Protein AF-A0A0D0KLU7-F1 (afdb_monomer)

Sequence (205 aa):
MAMSLRGAEFQWLDTPFSLFDSGEYRNIDLVIGSSYNDIL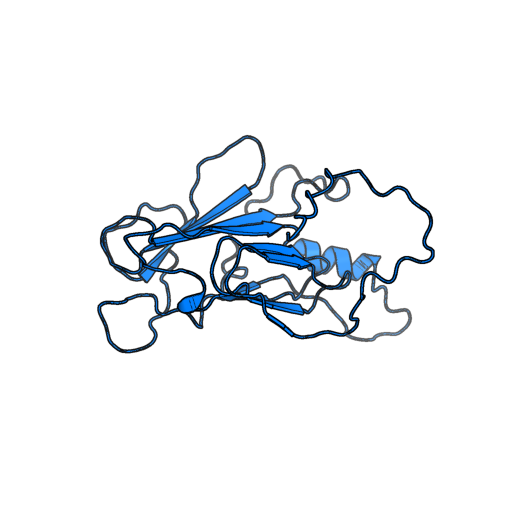VGDWLGGNTLTGGYGNDIFVVHGGSNVIKFYDTDFSSPGEDLVKKSVHGLTLQMEAVYFNSMNYAPDFGTYFRLDADKLDFSAMDANLSVEGNQAFEFIFFNEFTGKAGELRLDTDWAADPSFTLQGDRTGDGIADFEVEYEIYFTNPFVRTLWSPFITEENLIL

pLDDT: mean 77.27, std 21.16, range [28.03, 98.06]

Foldseek 3Di:
DDDDDDDDDDDDDPDDDDDDPPPDDPPAQEAEADQEAEEAEADQQANHEYEHFHAAYEYEYHHANYEDEYAQRNQPDFPPDEHEYEYEHWAAAVSQVVCCVPVVVDPDDDDDGGGTYAYEDQNYAQAPVDPDRDAADEPEDDQQPLQGRHWYWHDPDDPAPKIKIFGHHHSRRDGRYIYIYHDVPVPPVDDDPDDPVNDDPVRYD

Mean predicted aligned error: 11.05 Å

InterPro domains:
  IPR011049 Serralysin-like metalloprotease, C-terminal [G3DSA:2.150.10.10] (14-186)
  IPR011049 Serralysin-like metalloprotease, C-terminal [SSF51120] (29-131)

Secondary structure (DSSP, 8-state):
-PPPPPPPP-------S---------S-SEEE--SS--EEE--TTB--EEE--SS--EEE--SB--EEEEEGGGS-STTT--EEEEEEEE--HHHHHHHHHHH---TT---------EEEEEES-S-TTSSS-PPPEE-TTPPP-S-TTEEEEE----SS-EEEEEEESSSSSS-SEEEEEEESTT-TT---S--S-S--TTSB-

Solvent-accessible surface area (backbone atoms only — not comparable to full-atom values): 11811 Å² total; per-residue (Å²): 136,87,81,82,82,78,85,78,79,95,68,89,82,89,67,82,93,73,90,71,88,67,86,78,80,74,93,61,56,71,48,75,47,51,77,43,65,37,78,48,72,52,47,72,72,29,52,24,35,36,31,45,39,24,45,52,24,37,39,40,44,32,46,11,37,28,35,43,44,45,43,57,68,31,39,55,58,65,80,78,39,77,32,42,35,39,37,40,45,46,19,50,62,68,53,11,53,50,50,33,63,73,76,51,66,57,94,70,87,61,88,82,67,50,43,35,26,33,47,29,48,77,66,26,50,17,29,76,90,51,96,75,75,39,75,64,46,77,54,47,74,53,79,70,87,41,48,45,13,36,29,28,42,56,78,80,81,55,101,56,73,61,40,35,38,32,32,18,31,82,24,80,48,53,64,18,30,37,42,36,34,32,53,66,77,78,43,90,88,60,88,65,99,76,69,97,65,89,73,52,78,72,37,59,75

Nearest PDB structures (foldseek):
  1go7-assembly1_P-2  TM=6.411E-01  e=4.333E-05  Dickeya chrysanthemi
  1om8-assembly1_A  TM=5.913E-01  e=4.333E-05  Pseudomonas sp. 'TAC II 18'
  3vi1-assembly2_B  TM=4.115E-01  e=1.332E-05  Pseudomonas aeruginosa
  1g9k-assembly1_A  TM=4.138E-01  e=3.314E-05  Pseudomonas
  2agm-assembly1_A  TM=6.448E-01  e=1.951E-03  Azotobacter vinelandii

Organism: NCBI:txid47880

Radius of gyration: 18.74 Å; Cα contacts (8 Å, |Δi|>4): 433; chains: 1; bounding box: 50×56×52 Å

Structure (mmCIF, N/CA/C/O backbone):
data_AF-A0A0D0KLU7-F1
#
_entry.id   AF-A0A0D0KLU7-F1
#
loop_
_atom_site.group_PDB
_atom_site.id
_atom_site.type_symbol
_atom_site.label_atom_id
_atom_site.label_alt_id
_atom_site.label_comp_id
_atom_site.label_asym_id
_atom_site.label_entity_id
_atom_site.label_seq_id
_atom_site.pdbx_PDB_ins_code
_atom_site.Cartn_x
_atom_site.Cartn_y
_atom_site.Cartn_z
_atom_site.occupancy
_atom_site.B_iso_or_equiv
_atom_site.auth_seq_id
_atom_site.auth_comp_id
_atom_site.auth_asym_id
_atom_site.auth_atom_id
_atom_site.pdbx_PDB_model_num
ATOM 1 N N . MET A 1 1 ? 14.317 -36.566 12.448 1.00 33.44 1 MET A N 1
ATOM 2 C CA . MET A 1 1 ? 15.069 -35.432 13.022 1.00 33.44 1 MET A CA 1
ATOM 3 C C . MET A 1 1 ? 15.250 -34.439 11.885 1.00 33.44 1 MET A C 1
ATOM 5 O O . MET A 1 1 ? 16.039 -34.711 10.993 1.00 33.44 1 MET A O 1
ATOM 9 N N . ALA A 1 2 ? 14.396 -33.416 11.805 1.00 28.03 2 ALA A N 1
ATOM 10 C CA . ALA A 1 2 ? 14.442 -32.434 10.723 1.00 28.03 2 ALA A CA 1
ATOM 11 C C . ALA A 1 2 ? 15.556 -31.421 11.025 1.00 28.03 2 ALA A C 1
ATOM 13 O O . ALA A 1 2 ? 15.578 -30.843 12.110 1.00 28.03 2 ALA A O 1
ATOM 14 N N . MET A 1 3 ? 16.503 -31.264 10.101 1.00 29.84 3 MET A N 1
ATOM 15 C CA . MET A 1 3 ? 17.532 -30.227 10.169 1.00 29.84 3 MET A CA 1
ATOM 16 C C . MET A 1 3 ? 16.995 -28.969 9.484 1.00 29.84 3 MET A C 1
ATOM 18 O O . MET A 1 3 ? 16.681 -28.991 8.299 1.00 29.84 3 MET A O 1
ATOM 22 N N . SER A 1 4 ? 16.877 -27.891 10.257 1.00 34.53 4 SER A N 1
ATOM 23 C CA . SER A 1 4 ? 16.663 -26.529 9.765 1.00 34.53 4 SER A CA 1
ATOM 24 C C . SER A 1 4 ? 17.896 -26.077 8.974 1.00 34.53 4 SER A C 1
ATOM 26 O O . SER A 1 4 ? 19.023 -26.197 9.460 1.00 34.53 4 SER A O 1
ATOM 28 N N . LEU A 1 5 ? 17.682 -25.556 7.764 1.00 34.19 5 LEU A N 1
ATOM 29 C CA . LEU A 1 5 ? 18.684 -24.770 7.047 1.00 34.19 5 L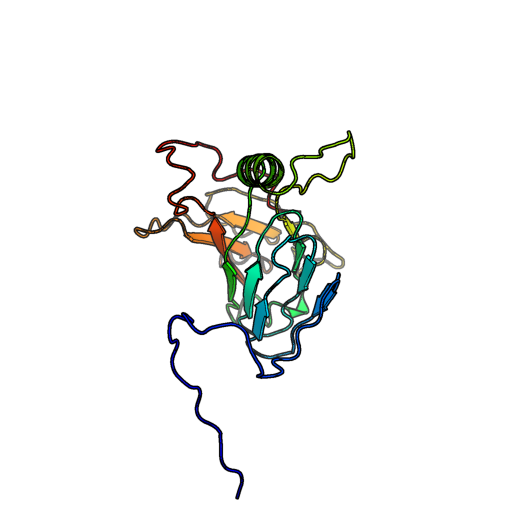EU A CA 1
ATOM 30 C C . LEU A 1 5 ? 18.631 -23.339 7.594 1.00 34.19 5 LEU A C 1
ATOM 32 O O . LEU A 1 5 ? 17.597 -22.677 7.530 1.00 34.19 5 LEU A O 1
ATOM 36 N N . ARG A 1 6 ? 19.740 -22.903 8.200 1.00 35.66 6 ARG A N 1
ATOM 37 C CA . ARG A 1 6 ? 19.954 -21.523 8.652 1.00 35.66 6 ARG A CA 1
ATOM 38 C C . ARG A 1 6 ? 20.091 -20.608 7.435 1.00 35.66 6 ARG A C 1
ATOM 40 O O . ARG A 1 6 ? 20.812 -20.960 6.504 1.00 35.66 6 ARG A O 1
ATOM 47 N N . GLY A 1 7 ? 19.438 -19.446 7.483 1.00 36.12 7 GLY A N 1
ATOM 48 C CA . GLY A 1 7 ? 19.600 -18.380 6.496 1.00 36.12 7 GLY A CA 1
ATOM 49 C C . GLY A 1 7 ? 21.058 -17.934 6.407 1.00 36.12 7 GLY A C 1
ATOM 50 O O . GLY A 1 7 ? 21.704 -17.714 7.433 1.00 36.12 7 GLY A O 1
ATOM 51 N N . ALA A 1 8 ? 21.579 -17.867 5.184 1.00 39.12 8 ALA A N 1
ATOM 52 C CA . ALA A 1 8 ? 22.886 -17.294 4.910 1.00 39.12 8 ALA A CA 1
ATOM 53 C C . ALA A 1 8 ? 22.751 -15.773 4.770 1.00 39.12 8 ALA A C 1
ATOM 55 O O . ALA A 1 8 ? 21.814 -15.276 4.148 1.00 39.12 8 ALA A O 1
ATOM 56 N N . GLU A 1 9 ? 23.684 -15.070 5.406 1.00 41.22 9 GLU A N 1
ATOM 57 C CA . GLU A 1 9 ? 23.792 -13.617 5.476 1.00 41.22 9 GLU A CA 1
ATOM 58 C C . GLU A 1 9 ? 23.948 -12.972 4.088 1.00 41.22 9 GLU A C 1
ATOM 60 O O . GLU A 1 9 ? 24.585 -13.520 3.188 1.00 41.22 9 GLU A O 1
ATOM 65 N N . PHE A 1 10 ? 23.371 -11.778 3.956 1.00 49.94 10 PHE A N 1
ATOM 66 C CA . PHE A 1 10 ? 23.406 -10.903 2.786 1.00 49.94 10 PHE A CA 1
ATOM 67 C C . PHE A 1 10 ? 24.860 -10.634 2.343 1.00 49.94 10 PHE A C 1
ATOM 69 O O . PHE A 1 10 ? 25.619 -9.959 3.041 1.00 49.94 10 PHE A O 1
ATOM 76 N N . GLN A 1 11 ? 25.261 -11.156 1.181 1.00 38.28 11 GLN A N 1
ATOM 77 C CA . GLN A 1 11 ? 26.545 -10.859 0.539 1.00 38.28 11 GLN A CA 1
ATOM 78 C C . GLN A 1 11 ? 26.296 -10.257 -0.844 1.00 38.28 11 GLN A C 1
ATOM 80 O O . GLN A 1 11 ? 25.644 -10.863 -1.690 1.00 38.28 11 GLN A O 1
ATOM 85 N N . TRP A 1 12 ? 26.833 -9.055 -1.049 1.00 34.66 12 TRP A N 1
ATOM 86 C CA . TRP A 1 12 ? 26.859 -8.327 -2.315 1.00 34.66 12 TRP A CA 1
ATOM 87 C C . TRP A 1 12 ? 27.288 -9.240 -3.477 1.00 34.66 12 TRP A C 1
ATOM 89 O O . TRP A 1 12 ? 28.390 -9.793 -3.469 1.00 34.66 12 TRP A O 1
ATOM 99 N N . LEU A 1 13 ? 26.400 -9.425 -4.456 1.00 36.34 13 LEU A N 1
ATOM 100 C CA . LEU A 1 13 ? 26.547 -10.401 -5.534 1.00 36.34 13 LEU A CA 1
ATOM 101 C C . LEU A 1 13 ? 27.345 -9.830 -6.721 1.00 36.34 13 LEU A C 1
ATOM 103 O O . LEU A 1 13 ? 26.790 -9.576 -7.784 1.00 36.34 13 LEU A O 1
ATOM 107 N N . ASP A 1 14 ? 28.663 -9.702 -6.569 1.00 46.59 14 ASP A N 1
ATOM 108 C CA . ASP A 1 14 ? 29.596 -9.631 -7.705 1.00 46.59 14 ASP A CA 1
ATOM 109 C C . ASP A 1 14 ? 30.017 -11.056 -8.104 1.00 46.59 14 ASP A C 1
ATOM 111 O O . ASP A 1 14 ? 31.164 -11.468 -7.911 1.00 46.59 14 ASP A O 1
ATOM 115 N N . THR A 1 15 ? 29.089 -11.859 -8.639 1.00 37.81 15 THR A N 1
ATOM 116 C CA . THR A 1 15 ? 29.456 -13.161 -9.220 1.00 37.81 15 THR A CA 1
ATOM 117 C C . THR A 1 15 ? 28.972 -13.300 -10.661 1.00 37.81 15 THR A C 1
ATOM 119 O O . THR A 1 15 ? 27.849 -12.915 -10.983 1.00 37.81 15 THR A O 1
ATOM 122 N N . PRO A 1 16 ? 29.832 -13.810 -11.564 1.00 37.09 16 PRO A N 1
ATOM 123 C CA . PRO A 1 16 ? 29.521 -13.925 -12.977 1.00 37.09 16 PRO A CA 1
ATOM 124 C C . PRO A 1 16 ? 28.388 -14.929 -13.192 1.00 37.09 16 PRO A C 1
ATOM 126 O O . PRO A 1 16 ? 28.432 -16.059 -12.709 1.00 37.09 16 PRO A O 1
ATOM 129 N N . PHE A 1 17 ? 27.399 -14.485 -13.962 1.00 54.25 17 PHE A N 1
ATOM 130 C CA . PHE A 1 17 ? 26.217 -15.204 -14.426 1.00 54.25 17 PHE A CA 1
ATOM 131 C C . PHE A 1 17 ? 26.544 -16.619 -14.948 1.00 54.25 17 PHE A C 1
ATOM 133 O O . PHE A 1 17 ? 26.879 -16.788 -16.119 1.00 54.25 17 PHE A O 1
ATOM 140 N N . SER A 1 18 ? 26.456 -17.649 -14.093 1.00 52.16 18 SER A N 1
ATOM 141 C CA . SER A 1 18 ? 26.214 -19.037 -14.519 1.00 52.16 18 SER A CA 1
ATOM 142 C C . SER A 1 18 ? 25.828 -19.976 -13.361 1.00 52.16 18 SER A C 1
ATOM 144 O O . SER A 1 18 ? 26.583 -20.148 -12.409 1.00 52.16 18 SER A O 1
ATOM 146 N N . LEU A 1 19 ? 24.693 -20.663 -13.551 1.00 44.69 19 LEU A N 1
ATOM 147 C CA . LEU A 1 19 ? 24.367 -22.015 -13.060 1.00 44.69 19 LEU A CA 1
ATOM 148 C C . LEU A 1 19 ? 24.131 -22.235 -11.552 1.00 44.69 19 LEU A C 1
ATOM 150 O O . LEU A 1 19 ? 24.581 -23.232 -10.992 1.00 44.69 19 LEU A O 1
ATOM 154 N N . PHE A 1 20 ? 23.271 -21.419 -10.946 1.00 42.78 20 PHE A N 1
ATOM 155 C CA . PHE A 1 20 ? 22.285 -21.954 -10.004 1.00 42.78 20 PHE A CA 1
ATOM 156 C C . PHE A 1 20 ? 20.900 -21.586 -10.522 1.00 42.78 20 PHE A C 1
ATOM 158 O O . PHE A 1 20 ? 20.632 -20.422 -10.796 1.00 42.78 20 PHE A O 1
ATOM 165 N N . ASP A 1 21 ? 20.057 -22.597 -10.712 1.00 45.91 21 ASP A N 1
ATOM 166 C CA . ASP A 1 21 ? 18.652 -22.456 -11.088 1.00 45.91 21 ASP A CA 1
ATOM 167 C C . ASP A 1 21 ? 17.879 -21.918 -9.871 1.00 45.91 21 ASP A C 1
ATOM 169 O O . ASP A 1 21 ? 17.131 -22.631 -9.204 1.00 45.91 21 ASP A O 1
ATOM 173 N N . SER A 1 22 ? 18.138 -20.662 -9.496 1.00 48.34 22 SER A N 1
ATOM 174 C CA . SER A 1 22 ? 17.115 -19.871 -8.828 1.00 48.34 22 SER A CA 1
ATOM 175 C C . SER A 1 22 ? 16.013 -19.736 -9.865 1.00 48.34 22 SER A C 1
ATOM 177 O O . SER A 1 22 ? 16.238 -19.074 -10.876 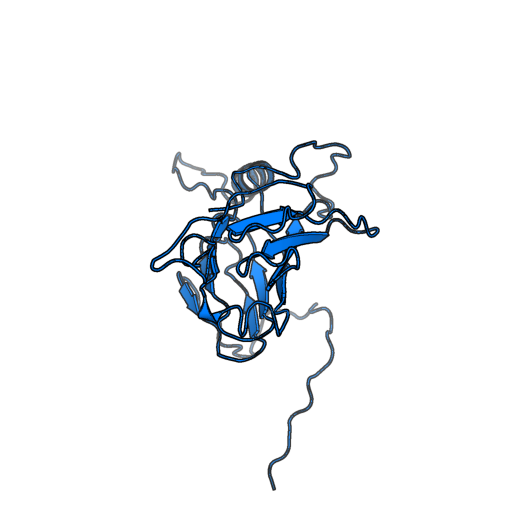1.00 48.34 22 SER A O 1
ATOM 179 N N . GLY A 1 23 ? 14.898 -20.444 -9.674 1.00 53.53 23 GLY A N 1
ATOM 180 C CA . GLY A 1 23 ? 13.797 -20.467 -10.631 1.00 53.53 23 GLY A CA 1
ATOM 181 C C . GLY A 1 23 ? 13.361 -19.046 -10.972 1.00 53.53 23 GLY A C 1
ATOM 182 O O . GLY A 1 23 ? 12.645 -18.412 -10.204 1.00 53.53 23 GLY A O 1
ATOM 183 N N . GLU A 1 24 ? 13.845 -18.540 -12.101 1.00 61.12 24 GLU A N 1
ATOM 184 C CA . GLU A 1 24 ? 13.551 -17.205 -12.589 1.00 61.12 24 GLU A CA 1
ATOM 185 C C . GLU A 1 24 ? 12.325 -17.329 -13.488 1.00 61.12 24 GLU A C 1
ATOM 187 O O . GLU A 1 24 ? 12.386 -17.873 -14.595 1.00 61.12 24 GLU A O 1
ATOM 192 N N . TYR A 1 25 ? 11.185 -16.862 -12.993 1.00 64.31 25 TYR A N 1
ATOM 193 C CA . TYR A 1 25 ? 9.972 -16.780 -13.788 1.00 64.31 25 TYR A CA 1
ATOM 194 C C . TYR A 1 25 ? 9.934 -15.411 -14.465 1.00 64.31 25 TYR A C 1
ATOM 196 O O . TYR A 1 25 ? 9.905 -14.385 -13.797 1.00 64.31 25 TYR A O 1
ATOM 204 N N . ARG A 1 26 ? 9.953 -15.399 -15.801 1.00 67.94 26 ARG A N 1
ATOM 205 C CA . ARG A 1 26 ? 9.935 -14.177 -16.621 1.00 67.94 26 ARG A CA 1
ATOM 206 C C . ARG A 1 26 ? 8.553 -13.941 -17.216 1.00 67.94 26 ARG A C 1
ATOM 208 O O . ARG A 1 26 ? 7.848 -14.908 -17.504 1.00 67.94 26 ARG A O 1
ATOM 215 N N . ASN A 1 27 ? 8.219 -12.679 -17.490 1.00 71.12 27 ASN A N 1
ATOM 216 C CA . ASN A 1 27 ? 6.909 -12.261 -18.016 1.00 71.12 27 ASN A CA 1
ATOM 217 C C . ASN A 1 27 ? 5.748 -12.696 -17.102 1.00 71.12 27 ASN A C 1
ATOM 219 O O . ASN A 1 27 ? 4.737 -13.224 -17.567 1.00 71.12 27 ASN A O 1
ATOM 223 N N . ILE A 1 28 ? 5.943 -12.555 -15.790 1.00 77.69 28 ILE A N 1
ATOM 224 C CA . ILE A 1 28 ? 4.903 -12.799 -14.795 1.00 77.69 28 ILE A CA 1
ATOM 225 C C . ILE A 1 28 ? 4.199 -11.483 -14.502 1.00 77.69 28 ILE A C 1
ATOM 227 O O . ILE A 1 28 ? 4.798 -10.565 -13.950 1.00 77.69 28 ILE A O 1
ATOM 231 N N . ASP A 1 29 ? 2.916 -11.415 -14.832 1.00 82.44 29 ASP A N 1
ATOM 232 C CA . ASP A 1 29 ? 2.123 -10.206 -14.602 1.00 82.44 29 ASP A CA 1
ATOM 233 C C . ASP A 1 29 ? 1.634 -10.101 -13.150 1.00 82.44 29 ASP A C 1
ATOM 235 O O . ASP A 1 29 ? 1.398 -9.001 -12.661 1.00 82.44 29 ASP A O 1
ATOM 239 N N . LEU A 1 30 ? 1.477 -11.235 -12.452 1.00 88.62 30 LEU A N 1
ATOM 240 C CA . LEU A 1 30 ? 0.930 -11.299 -11.097 1.00 88.62 30 LEU A CA 1
ATOM 241 C C . LEU A 1 30 ? 1.779 -12.183 -10.183 1.00 88.62 30 LEU A C 1
ATOM 243 O O . LEU A 1 30 ? 1.932 -13.381 -10.429 1.00 88.62 30 LEU A O 1
ATOM 247 N N . VAL A 1 31 ? 2.255 -11.593 -9.090 1.00 91.19 31 VAL A N 1
ATOM 248 C CA . VAL A 1 31 ? 2.937 -12.282 -7.993 1.00 91.19 31 VAL A CA 1
ATOM 249 C C . VAL A 1 31 ? 2.053 -12.211 -6.751 1.00 91.19 31 VAL A C 1
ATOM 251 O O . VAL A 1 31 ? 1.615 -11.134 -6.353 1.00 91.19 31 VAL A O 1
ATOM 254 N N . ILE A 1 32 ? 1.782 -13.367 -6.150 1.00 92.88 32 ILE A N 1
ATOM 255 C CA . ILE A 1 32 ? 0.999 -13.492 -4.917 1.00 92.88 32 ILE A CA 1
ATOM 256 C C . ILE A 1 32 ? 1.899 -14.159 -3.883 1.00 92.88 32 ILE A C 1
ATOM 258 O O . ILE A 1 32 ? 2.384 -15.269 -4.121 1.00 92.88 32 ILE A O 1
ATOM 262 N N . GLY A 1 33 ? 2.132 -13.469 -2.772 1.00 94.00 33 GLY A N 1
ATOM 263 C CA . GLY A 1 33 ? 2.820 -14.010 -1.613 1.00 94.00 33 GLY A CA 1
ATOM 264 C C . GLY A 1 33 ? 1.982 -15.047 -0.866 1.00 94.00 33 GLY A C 1
ATOM 265 O O . GLY A 1 33 ? 0.890 -15.459 -1.265 1.00 94.00 33 GLY A O 1
ATOM 266 N N . SER A 1 34 ? 2.563 -15.555 0.201 1.00 94.44 34 SER A N 1
ATOM 267 C CA . SER A 1 34 ? 2.022 -16.593 1.054 1.00 94.44 34 SER A CA 1
ATOM 268 C C . SER A 1 34 ? 1.270 -15.982 2.244 1.00 94.44 34 SER A C 1
ATOM 270 O O . SER A 1 34 ? 0.772 -14.865 2.203 1.00 94.44 34 SER A O 1
ATOM 272 N N . SER A 1 35 ? 1.091 -16.758 3.312 1.00 94.12 35 SER A N 1
ATOM 273 C CA . SER A 1 35 ? 0.547 -16.255 4.576 1.00 94.12 35 SER A CA 1
ATOM 274 C C . SER A 1 35 ? 1.643 -15.887 5.587 1.00 94.12 35 SER A C 1
ATOM 27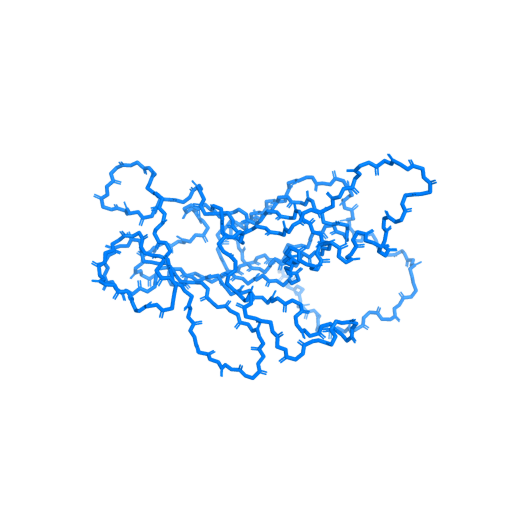6 O O . SER A 1 35 ? 1.379 -15.858 6.789 1.00 94.12 35 SER A O 1
ATOM 278 N N . TYR A 1 36 ? 2.886 -15.767 5.132 1.00 94.50 36 TYR A N 1
ATOM 279 C CA . TYR A 1 36 ? 4.073 -15.538 5.946 1.00 94.50 36 TYR A CA 1
ATOM 280 C C . TYR A 1 36 ? 4.812 -14.318 5.416 1.00 94.50 36 TYR A C 1
ATOM 282 O O . TYR A 1 36 ? 4.557 -13.883 4.311 1.00 94.50 36 TYR A O 1
ATOM 290 N N . ASN A 1 37 ? 5.785 -13.829 6.182 1.00 96.50 37 ASN A N 1
ATOM 291 C CA . ASN A 1 37 ? 6.644 -12.733 5.748 1.00 96.50 37 ASN A CA 1
ATOM 292 C C . ASN A 1 37 ? 7.427 -13.129 4.488 1.00 96.50 37 ASN A C 1
ATOM 294 O O . ASN A 1 37 ? 8.373 -13.924 4.567 1.00 96.50 37 ASN A O 1
ATOM 298 N N . ASP A 1 38 ? 7.048 -12.553 3.358 1.00 95.69 38 ASP A N 1
ATOM 299 C CA . ASP A 1 38 ? 7.635 -12.826 2.059 1.00 95.69 38 ASP A CA 1
ATOM 300 C C . ASP A 1 38 ? 8.566 -11.705 1.592 1.00 95.69 38 ASP A C 1
ATOM 302 O O . ASP A 1 38 ? 8.485 -10.549 2.008 1.00 95.69 38 ASP A O 1
ATOM 306 N N . ILE A 1 39 ? 9.473 -12.068 0.684 1.00 95.38 39 ILE A N 1
ATOM 307 C CA . ILE A 1 39 ? 10.229 -11.111 -0.122 1.00 95.38 39 ILE A CA 1
ATOM 308 C C . ILE A 1 39 ? 9.823 -11.340 -1.571 1.00 95.38 39 ILE A C 1
ATOM 310 O O . ILE A 1 39 ? 10.139 -12.381 -2.153 1.00 95.38 39 ILE A O 1
ATOM 314 N N . LEU A 1 40 ? 9.115 -10.374 -2.145 1.00 93.44 40 LEU A N 1
ATOM 315 C CA . LEU A 1 40 ? 8.588 -10.433 -3.500 1.00 93.44 40 LEU A CA 1
ATOM 316 C C . LEU A 1 40 ? 9.380 -9.479 -4.390 1.00 93.44 40 LEU A C 1
ATOM 318 O O . LEU A 1 40 ? 9.343 -8.266 -4.198 1.00 93.44 40 LEU A O 1
ATOM 322 N N . VAL A 1 41 ? 10.105 -10.035 -5.360 1.00 90.06 41 VAL A N 1
ATOM 323 C CA . VAL A 1 41 ? 10.950 -9.269 -6.285 1.00 90.06 41 VAL A CA 1
ATOM 324 C C . VAL A 1 41 ? 10.283 -9.224 -7.657 1.00 90.06 41 VAL A C 1
ATOM 326 O O . VAL A 1 41 ? 9.998 -10.272 -8.238 1.00 90.06 41 VAL A O 1
ATOM 329 N N . GLY A 1 42 ? 10.011 -8.015 -8.144 1.00 85.56 42 GLY A N 1
ATOM 330 C CA . GLY A 1 42 ? 9.446 -7.764 -9.468 1.00 85.56 42 GLY A CA 1
ATOM 331 C C . GLY A 1 42 ? 10.460 -7.933 -10.602 1.00 85.56 42 GLY A C 1
ATOM 332 O O . GLY A 1 42 ? 11.661 -8.107 -10.391 1.00 85.56 42 GLY A O 1
ATOM 333 N N . ASP A 1 43 ? 9.963 -7.866 -11.833 1.00 82.31 43 ASP A N 1
ATOM 334 C CA . ASP A 1 43 ? 10.773 -7.823 -13.043 1.00 82.31 43 ASP A CA 1
ATOM 335 C C . ASP A 1 43 ? 11.601 -6.535 -13.091 1.00 82.31 43 ASP A C 1
ATOM 337 O O . ASP A 1 43 ? 11.188 -5.468 -12.634 1.00 82.31 43 ASP A O 1
ATOM 341 N N . TRP A 1 44 ? 12.781 -6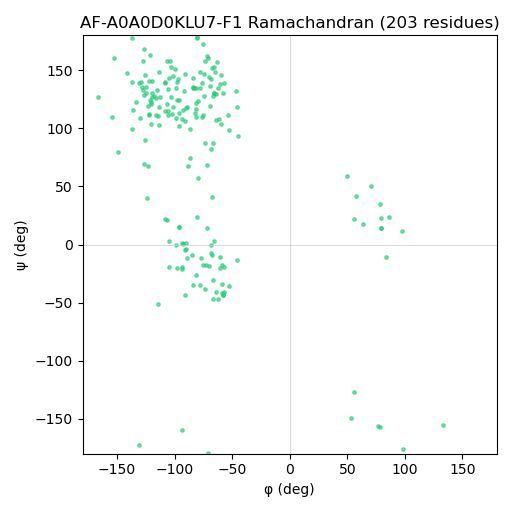.626 -13.698 1.00 78.62 44 TRP A N 1
ATOM 342 C CA . TRP A 1 44 ? 13.688 -5.494 -13.860 1.00 78.62 44 TRP A CA 1
ATOM 343 C C . TRP A 1 44 ? 13.068 -4.319 -14.633 1.00 78.62 44 TRP A C 1
ATOM 345 O O . TRP A 1 44 ? 13.390 -3.157 -14.375 1.00 78.62 44 TRP A O 1
ATOM 355 N N . LEU A 1 45 ? 12.208 -4.611 -15.609 1.00 77.31 45 LEU A N 1
ATOM 356 C CA . LEU A 1 45 ? 11.545 -3.610 -16.438 1.00 77.31 45 LEU A CA 1
ATOM 357 C C . LEU A 1 45 ? 10.272 -3.052 -15.786 1.00 77.31 45 LEU A C 1
ATOM 359 O O . LEU A 1 45 ? 9.747 -2.058 -16.286 1.00 77.31 45 LEU A O 1
ATOM 363 N N . GLY A 1 46 ? 9.820 -3.635 -14.675 1.00 83.25 46 GLY A N 1
ATOM 364 C CA . GLY A 1 46 ? 8.574 -3.295 -13.995 1.00 83.25 46 GLY A CA 1
ATOM 365 C C . GLY A 1 46 ? 7.336 -3.892 -14.670 1.00 83.25 46 GLY A C 1
ATOM 366 O O . GLY A 1 46 ? 7.415 -4.876 -15.407 1.00 83.25 46 GLY A O 1
ATOM 367 N N . GLY A 1 47 ? 6.174 -3.284 -14.426 1.00 85.69 47 GLY A N 1
ATOM 368 C CA . GLY A 1 47 ? 4.894 -3.734 -14.981 1.00 85.69 47 GLY A CA 1
ATOM 369 C C . GLY A 1 47 ? 4.259 -4.923 -14.255 1.00 85.69 47 GLY A C 1
ATOM 370 O O . GLY A 1 47 ? 3.343 -5.540 -14.796 1.00 85.69 47 GLY A O 1
ATOM 371 N N . ASN A 1 48 ? 4.722 -5.268 -13.051 1.00 90.44 48 ASN A N 1
ATOM 372 C CA . ASN A 1 48 ? 4.148 -6.372 -12.284 1.00 90.44 48 ASN A CA 1
ATOM 373 C C . ASN A 1 48 ? 3.022 -5.891 -11.367 1.00 90.44 48 ASN A C 1
ATOM 375 O O . ASN A 1 48 ? 3.084 -4.808 -10.791 1.00 90.44 48 ASN A O 1
ATOM 379 N N . THR A 1 49 ? 2.024 -6.743 -11.155 1.00 93.88 49 THR A N 1
ATOM 380 C CA . THR A 1 49 ? 1.111 -6.638 -10.016 1.00 93.88 49 THR A CA 1
ATOM 381 C C . THR A 1 49 ? 1.601 -7.562 -8.907 1.00 93.88 49 THR A C 1
ATOM 383 O O . THR A 1 49 ? 1.774 -8.759 -9.137 1.00 93.88 49 THR A O 1
ATOM 386 N N . LEU A 1 50 ? 1.824 -7.035 -7.706 1.00 96.31 50 LEU A N 1
ATOM 387 C CA . LEU A 1 50 ? 2.270 -7.811 -6.550 1.00 96.31 50 LEU A CA 1
ATOM 388 C C . LEU A 1 50 ? 1.278 -7.666 -5.397 1.00 96.31 50 LEU A C 1
ATOM 390 O O . LEU A 1 50 ? 0.776 -6.577 -5.141 1.00 96.31 50 LEU A O 1
ATOM 394 N N . THR A 1 51 ? 1.027 -8.755 -4.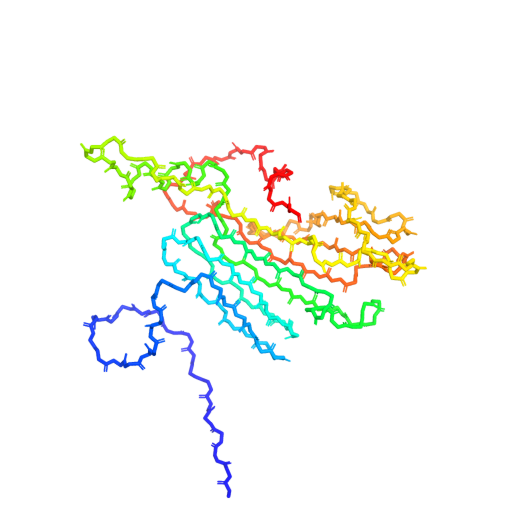679 1.00 96.94 51 THR A N 1
ATOM 395 C CA . THR A 1 51 ? 0.315 -8.754 -3.394 1.00 96.94 51 THR A CA 1
ATOM 396 C C . THR A 1 51 ? 1.031 -9.683 -2.425 1.00 96.94 51 THR A C 1
ATOM 398 O O . THR A 1 51 ? 1.534 -10.732 -2.830 1.00 96.94 51 THR A O 1
ATOM 401 N N . GLY A 1 52 ? 1.131 -9.264 -1.168 1.00 96.19 52 GLY A N 1
ATOM 402 C CA . GLY A 1 52 ? 1.944 -9.933 -0.154 1.00 96.19 52 GLY A CA 1
ATOM 403 C C . GLY A 1 52 ? 1.232 -11.097 0.525 1.00 96.19 52 GLY A C 1
ATOM 404 O O . GLY A 1 52 ? 1.852 -12.116 0.798 1.00 96.19 52 GLY A O 1
ATOM 405 N N . GLY A 1 53 ? -0.085 -10.989 0.717 1.00 95.31 53 GLY A N 1
ATOM 406 C CA . GLY A 1 53 ? -0.799 -11.865 1.636 1.00 95.31 53 GLY A CA 1
ATOM 407 C C . GLY A 1 53 ? -0.558 -11.461 3.094 1.00 95.31 53 GLY A C 1
ATOM 408 O O . GLY A 1 53 ? -0.282 -10.300 3.398 1.00 95.31 53 GLY A O 1
ATOM 409 N N . TYR A 1 54 ? -0.713 -12.405 4.024 1.00 95.06 54 TYR A N 1
ATOM 410 C CA . TYR A 1 54 ? -0.522 -12.134 5.457 1.00 95.06 54 TYR A CA 1
ATOM 411 C C . TYR A 1 54 ? 0.956 -11.970 5.814 1.00 95.06 54 TYR A C 1
ATOM 413 O O . TYR A 1 54 ? 1.816 -12.577 5.195 1.00 95.06 54 TYR A O 1
ATOM 421 N N . GLY A 1 55 ? 1.229 -11.293 6.930 1.00 95.31 55 GLY A N 1
ATOM 422 C CA . GLY A 1 55 ? 2.582 -11.142 7.467 1.00 95.31 55 GLY A CA 1
ATOM 423 C C . GLY A 1 55 ? 3.212 -9.810 7.082 1.00 95.31 55 GLY A C 1
ATOM 424 O O . GLY A 1 55 ? 2.560 -8.944 6.509 1.00 95.31 55 GLY A O 1
ATOM 425 N N . ASN A 1 56 ? 4.473 -9.617 7.450 1.00 96.69 56 ASN A N 1
ATOM 426 C CA . ASN A 1 56 ? 5.219 -8.412 7.109 1.00 96.69 56 ASN A CA 1
ATOM 427 C C . ASN A 1 56 ? 6.051 -8.677 5.855 1.00 96.69 56 ASN A C 1
ATOM 429 O O . ASN A 1 56 ? 7.097 -9.325 5.947 1.00 96.69 56 ASN A O 1
ATOM 433 N N . ASP A 1 57 ? 5.578 -8.192 4.711 1.00 97.88 57 ASP A N 1
ATOM 434 C CA . ASP A 1 57 ? 6.190 -8.477 3.413 1.00 97.88 57 ASP A CA 1
ATOM 435 C C . ASP A 1 57 ? 7.072 -7.340 2.928 1.00 97.88 57 ASP A C 1
ATOM 437 O O . ASP A 1 57 ? 6.825 -6.164 3.205 1.00 97.88 57 ASP A O 1
ATOM 441 N N . ILE A 1 58 ? 8.078 -7.717 2.145 1.00 95.81 58 ILE A N 1
ATOM 442 C CA . ILE A 1 58 ? 8.987 -6.805 1.467 1.00 95.81 58 ILE A CA 1
ATOM 443 C C . ILE A 1 58 ? 8.765 -6.939 -0.036 1.00 95.81 58 ILE A C 1
ATOM 445 O O . ILE A 1 58 ? 9.004 -7.994 -0.622 1.00 95.81 58 ILE A O 1
ATOM 449 N N . PHE A 1 59 ? 8.360 -5.850 -0.674 1.00 95.31 59 PHE A N 1
ATOM 450 C CA . PHE A 1 59 ? 8.264 -5.732 -2.122 1.00 95.31 59 PHE A CA 1
ATOM 451 C C . PHE A 1 59 ? 9.515 -5.031 -2.634 1.00 95.31 59 PHE A C 1
ATOM 453 O O . PHE A 1 59 ? 9.834 -3.925 -2.206 1.00 95.31 59 PHE A O 1
ATOM 460 N N . VAL A 1 60 ? 10.225 -5.663 -3.559 1.00 91.31 60 VAL A N 1
ATOM 461 C CA . VAL A 1 60 ? 11.352 -5.057 -4.266 1.00 91.31 60 VAL A CA 1
ATOM 462 C C . VAL A 1 60 ? 10.938 -4.917 -5.717 1.00 91.31 60 VAL A C 1
ATOM 464 O O . VAL A 1 60 ? 10.897 -5.901 -6.454 1.00 91.31 60 VAL A O 1
ATOM 467 N N . VAL A 1 61 ? 10.593 -3.699 -6.115 1.00 88.19 61 VAL A N 1
ATOM 468 C CA . VAL A 1 61 ? 10.215 -3.387 -7.491 1.00 88.19 61 VAL A CA 1
ATOM 469 C C . VAL A 1 61 ? 11.325 -2.611 -8.192 1.00 88.19 61 VAL A C 1
ATOM 471 O O . VAL A 1 61 ? 12.221 -2.026 -7.579 1.00 88.19 61 VAL A O 1
ATOM 474 N N . HIS A 1 62 ? 11.291 -2.677 -9.513 1.00 80.25 62 HIS A N 1
ATOM 475 C CA . HIS A 1 62 ? 12.213 -2.004 -10.415 1.00 80.25 62 HIS A CA 1
ATOM 476 C C . HIS A 1 62 ? 11.409 -1.413 -11.571 1.00 80.25 62 HIS A C 1
ATOM 478 O O . HIS A 1 62 ? 10.203 -1.633 -11.662 1.00 80.25 62 HIS A O 1
ATOM 484 N N . GLY A 1 63 ? 12.064 -0.703 -12.492 1.00 75.25 63 GLY A N 1
ATOM 485 C CA . GLY A 1 63 ? 11.361 -0.088 -13.619 1.00 75.25 63 GLY A CA 1
ATOM 486 C C . GLY A 1 63 ? 10.189 0.777 -13.143 1.00 75.25 63 GLY A C 1
ATOM 487 O O . GLY A 1 63 ? 10.255 1.349 -12.064 1.00 75.25 63 GLY A O 1
ATOM 488 N N . GLY A 1 64 ? 9.131 0.891 -13.940 1.00 78.56 64 GLY A N 1
ATOM 489 C CA . GLY A 1 64 ? 7.895 1.578 -13.547 1.00 78.56 64 GLY A CA 1
ATOM 490 C C . GLY A 1 64 ? 6.667 0.718 -13.844 1.00 78.56 64 GLY A C 1
ATOM 491 O O . GLY A 1 64 ? 6.793 -0.414 -14.303 1.00 78.56 64 GLY A O 1
ATOM 492 N N . SER A 1 65 ? 5.468 1.275 -13.680 1.00 86.81 65 SER A N 1
ATOM 493 C CA . SER A 1 65 ? 4.171 0.616 -13.934 1.00 86.81 65 SER A CA 1
ATOM 494 C C . SER A 1 65 ? 3.865 -0.588 -13.051 1.00 86.81 65 SER A C 1
ATOM 496 O O . SER A 1 65 ? 2.990 -1.385 -13.393 1.00 86.81 65 SER A O 1
ATOM 498 N N . ASN A 1 66 ? 4.564 -0.749 -11.933 1.00 91.12 66 ASN A N 1
ATOM 499 C CA . ASN A 1 66 ? 4.215 -1.767 -10.958 1.00 91.12 66 ASN A CA 1
ATOM 500 C C . ASN A 1 66 ? 2.976 -1.340 -10.174 1.00 91.12 66 ASN A C 1
ATOM 502 O O . ASN A 1 66 ? 2.771 -0.160 -9.887 1.00 91.12 66 ASN A O 1
ATOM 506 N N . VAL A 1 67 ? 2.168 -2.318 -9.789 1.00 94.56 67 VAL A N 1
ATOM 507 C CA . VAL A 1 67 ? 1.033 -2.130 -8.890 1.00 94.56 67 VAL A CA 1
ATOM 508 C C . VAL A 1 67 ? 1.231 -3.042 -7.696 1.00 94.56 67 VAL A C 1
ATOM 510 O O . VAL A 1 67 ? 1.160 -4.264 -7.817 1.00 94.56 67 VAL A O 1
ATOM 513 N N . ILE A 1 68 ? 1.464 -2.459 -6.530 1.00 96.88 68 ILE A N 1
ATOM 514 C CA . ILE A 1 68 ? 1.450 -3.207 -5.277 1.00 96.88 68 ILE A CA 1
ATOM 515 C C . ILE A 1 68 ? 0.046 -3.076 -4.727 1.00 96.88 68 ILE A C 1
ATOM 517 O O . ILE A 1 68 ? -0.377 -1.993 -4.329 1.00 96.88 68 ILE A O 1
ATOM 521 N N . LYS A 1 69 ? -0.693 -4.178 -4.795 1.00 97.50 69 LYS A N 1
ATOM 522 C CA . LYS A 1 69 ? -2.102 -4.228 -4.450 1.00 97.50 69 LYS A CA 1
ATOM 523 C C . LYS A 1 69 ? -2.281 -4.858 -3.086 1.00 97.50 69 LYS A C 1
ATOM 525 O O . LYS A 1 69 ? -1.832 -5.983 -2.853 1.00 97.50 69 LYS A O 1
ATOM 530 N N . PHE A 1 70 ? -2.990 -4.138 -2.233 1.00 97.69 70 PHE A N 1
ATOM 531 C CA . PHE A 1 70 ? -3.294 -4.564 -0.885 1.00 97.69 70 PHE A CA 1
ATOM 532 C C . PHE A 1 70 ? -4.746 -5.016 -0.755 1.00 97.69 70 PHE A C 1
ATOM 534 O O . PHE A 1 70 ? -5.656 -4.439 -1.356 1.00 97.69 70 PHE A O 1
ATOM 541 N N . TYR A 1 71 ? -4.958 -6.051 0.052 1.00 96.31 71 TYR A N 1
ATOM 542 C CA . TYR A 1 71 ? -6.273 -6.586 0.397 1.00 96.31 71 TYR A CA 1
ATOM 543 C C . TYR A 1 71 ? -6.503 -6.545 1.905 1.00 96.31 71 TYR A C 1
ATOM 545 O O . TYR A 1 71 ? -5.560 -6.486 2.691 1.00 96.31 71 TYR A O 1
ATOM 553 N N . ASP A 1 72 ? -7.762 -6.669 2.328 1.00 94.62 72 ASP A N 1
ATOM 554 C CA . ASP A 1 72 ? -8.111 -6.763 3.753 1.00 94.62 72 ASP A CA 1
ATOM 555 C C . ASP A 1 72 ? -7.343 -7.866 4.486 1.00 94.62 72 ASP A C 1
ATOM 557 O O . ASP A 1 72 ? -6.982 -7.707 5.649 1.00 94.62 72 ASP A O 1
ATOM 561 N N . THR A 1 73 ? -7.081 -8.981 3.801 1.00 92.81 73 THR A N 1
ATOM 562 C CA . THR A 1 73 ? -6.332 -10.116 4.348 1.00 92.81 73 THR A CA 1
ATOM 563 C C . THR A 1 73 ? -4.853 -9.825 4.542 1.00 92.81 73 THR A C 1
ATOM 565 O O . THR A 1 73 ? -4.206 -10.543 5.296 1.00 92.81 73 THR A O 1
ATOM 568 N N . ASP A 1 74 ? -4.312 -8.794 3.894 1.00 95.12 74 ASP A N 1
ATOM 569 C CA . ASP A 1 74 ? -2.886 -8.490 3.976 1.00 95.12 74 ASP A CA 1
ATOM 570 C C . ASP A 1 74 ? -2.516 -7.841 5.315 1.00 95.12 74 ASP A C 1
ATOM 572 O O . ASP A 1 74 ? -1.352 -7.872 5.712 1.00 95.12 74 ASP A O 1
ATOM 576 N N . PHE A 1 75 ? -3.514 -7.312 6.030 1.00 94.62 75 PHE A N 1
ATOM 577 C CA . PHE A 1 75 ? -3.379 -6.638 7.317 1.00 94.62 75 PHE A CA 1
ATOM 578 C C . PHE A 1 75 ? -4.304 -7.297 8.347 1.00 94.62 75 PHE A C 1
ATOM 580 O O . PHE A 1 75 ? -5.482 -6.958 8.476 1.00 94.62 75 PHE A O 1
ATOM 587 N N . SER A 1 76 ? -3.779 -8.302 9.052 1.00 87.31 76 SER A N 1
ATOM 588 C CA . SER A 1 76 ? -4.531 -9.054 10.058 1.00 87.31 76 SER A CA 1
ATOM 589 C C . SER A 1 76 ? -4.865 -8.212 11.282 1.00 87.31 76 SER A C 1
ATOM 591 O O . SER A 1 76 ? -4.015 -7.473 11.761 1.00 87.31 76 SER A O 1
ATOM 593 N N . SER A 1 77 ? -6.061 -8.427 11.832 1.00 90.19 77 SER A N 1
ATOM 594 C CA . SER A 1 77 ? -6.513 -7.857 13.109 1.00 90.19 77 SER A CA 1
ATOM 595 C C . SER A 1 77 ? -6.305 -6.331 13.252 1.00 90.19 77 SER A C 1
ATOM 597 O O . SER A 1 77 ? -5.640 -5.910 14.201 1.00 90.19 77 SER A O 1
ATOM 599 N N . PRO A 1 78 ? -6.884 -5.499 12.354 1.00 90.06 78 PRO A N 1
ATOM 600 C CA . PRO A 1 78 ? -6.881 -4.036 12.495 1.00 90.06 78 PRO A CA 1
ATOM 601 C C . PRO A 1 78 ? -7.278 -3.593 13.913 1.00 90.06 78 PRO A C 1
ATOM 603 O O . PRO A 1 78 ? -8.252 -4.111 14.463 1.00 90.06 78 PRO A O 1
ATOM 606 N N . GLY A 1 79 ? -6.513 -2.676 14.506 1.00 89.25 79 GLY A N 1
ATOM 607 C CA . GLY A 1 79 ? -6.688 -2.171 15.874 1.00 89.25 79 GLY A CA 1
ATOM 608 C C . GLY A 1 79 ? -6.057 -3.031 16.977 1.00 89.25 79 GLY A C 1
ATOM 609 O O . GLY A 1 79 ? -5.963 -2.591 18.123 1.00 89.25 79 GLY A O 1
ATOM 610 N N . GLU A 1 80 ? -5.602 -4.248 16.664 1.00 93.56 80 GLU A N 1
ATOM 611 C CA . GLU A 1 80 ? -4.934 -5.139 17.625 1.00 93.56 80 GLU A CA 1
ATOM 612 C C . GLU A 1 80 ? -3.469 -5.391 17.253 1.00 93.56 80 GLU A C 1
ATOM 614 O O . GLU A 1 80 ? -2.582 -5.197 18.088 1.00 93.56 80 GLU A O 1
ATOM 619 N N . ASP A 1 81 ? -3.217 -5.785 16.001 1.00 92.38 81 ASP A N 1
ATOM 620 C CA . ASP A 1 81 ? -1.884 -6.081 15.482 1.00 92.38 81 ASP A CA 1
ATOM 621 C C . ASP A 1 81 ? -1.514 -5.105 14.360 1.00 92.38 81 ASP A C 1
ATOM 623 O O . ASP A 1 81 ? -2.213 -4.981 13.357 1.00 92.38 81 ASP A O 1
ATOM 627 N N . LEU A 1 82 ? -0.358 -4.452 14.496 1.00 94.44 82 LEU A N 1
ATOM 628 C CA . LEU A 1 82 ? 0.164 -3.565 13.461 1.00 94.44 82 LEU A CA 1
ATOM 629 C C . LEU A 1 82 ? 0.985 -4.360 12.443 1.00 94.44 82 LEU A C 1
ATOM 631 O O . LEU A 1 82 ? 2.161 -4.665 12.673 1.00 94.44 82 LEU A O 1
ATOM 635 N N . VAL A 1 83 ? 0.368 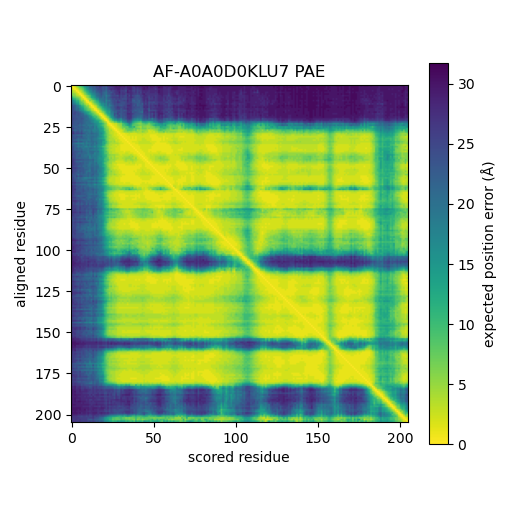-4.678 11.308 1.00 96.75 83 VAL A N 1
ATOM 636 C CA . VAL A 1 83 ? 1.063 -5.289 10.170 1.00 96.75 83 VAL A CA 1
ATOM 637 C C . VAL A 1 83 ? 1.738 -4.209 9.330 1.00 96.75 83 VAL A C 1
ATOM 639 O O . VAL A 1 83 ? 1.138 -3.178 9.019 1.00 96.75 83 VAL A O 1
ATOM 642 N N . LYS A 1 84 ? 2.995 -4.466 8.955 1.00 96.00 84 LYS A N 1
ATOM 643 C CA . LYS A 1 84 ? 3.818 -3.538 8.174 1.00 96.00 84 LYS A CA 1
ATOM 644 C C . LYS A 1 84 ? 4.234 -4.164 6.855 1.00 96.00 84 LYS A C 1
ATOM 646 O O . LYS A 1 84 ? 4.769 -5.271 6.844 1.00 96.00 84 LYS A O 1
ATOM 651 N N . LYS A 1 85 ? 4.044 -3.438 5.759 1.00 97.31 85 LYS A N 1
ATOM 652 C CA . LYS A 1 85 ? 4.587 -3.784 4.441 1.00 97.31 85 LYS A CA 1
ATOM 653 C C . LYS A 1 85 ? 5.704 -2.811 4.098 1.00 97.31 85 LYS A C 1
ATOM 655 O O . LYS A 1 85 ? 5.553 -1.619 4.342 1.00 97.31 85 LYS A O 1
ATOM 660 N N . SER A 1 86 ? 6.792 -3.301 3.520 1.00 94.94 86 SER A N 1
ATOM 661 C CA . SER A 1 86 ? 7.910 -2.465 3.076 1.00 94.94 86 SER A CA 1
ATOM 662 C C . SER A 1 86 ? 8.037 -2.531 1.563 1.00 94.94 86 SER A C 1
ATOM 664 O O . SER A 1 86 ? 8.011 -3.614 0.980 1.00 94.94 86 SER A O 1
ATOM 666 N N . VAL A 1 87 ? 8.188 -1.383 0.916 1.00 92.69 87 VAL A N 1
ATOM 667 C CA . VAL A 1 87 ? 8.314 -1.276 -0.533 1.00 92.69 87 VAL A CA 1
ATOM 668 C C . VAL A 1 87 ? 9.604 -0.560 -0.896 1.00 92.69 87 VAL A C 1
ATOM 670 O O . VAL A 1 87 ? 9.797 0.618 -0.604 1.00 92.69 87 VAL A O 1
ATOM 673 N N . HIS A 1 88 ? 10.462 -1.261 -1.621 1.00 88.06 88 HIS A N 1
ATOM 674 C CA . HIS A 1 88 ? 11.697 -0.717 -2.153 1.00 88.06 88 HIS A CA 1
ATOM 675 C C . HIS A 1 88 ? 11.601 -0.547 -3.659 1.00 88.06 88 HIS A C 1
ATOM 677 O O . HIS A 1 88 ? 11.123 -1.426 -4.377 1.00 88.06 88 HIS A O 1
ATOM 683 N N . GLY A 1 89 ? 12.152 0.567 -4.124 1.00 81.75 89 GLY A N 1
ATOM 684 C CA . GLY A 1 89 ? 12.396 0.804 -5.536 1.00 81.75 89 GLY A CA 1
ATOM 685 C C . GLY A 1 89 ? 11.222 1.392 -6.313 1.00 81.75 89 GLY A C 1
ATOM 686 O O . GLY A 1 89 ? 11.189 1.248 -7.533 1.00 81.75 89 GLY A O 1
ATOM 687 N N . LEU A 1 90 ? 10.292 2.074 -5.633 1.00 83.50 90 LEU A N 1
ATOM 688 C CA . LEU A 1 90 ? 9.209 2.775 -6.316 1.00 83.50 90 LEU A CA 1
ATOM 689 C C . LEU A 1 90 ? 9.747 3.878 -7.229 1.00 83.50 90 LEU A C 1
ATOM 691 O O . LEU A 1 90 ? 10.571 4.716 -6.844 1.00 83.50 90 LEU A O 1
ATOM 695 N N . THR A 1 91 ? 9.191 3.907 -8.427 1.00 78.56 91 THR A N 1
ATOM 696 C CA . THR A 1 91 ? 9.443 4.900 -9.459 1.00 78.56 91 THR A CA 1
ATOM 697 C C . THR A 1 91 ? 8.246 5.842 -9.545 1.00 78.56 91 THR A C 1
ATOM 699 O O . THR A 1 91 ? 7.149 5.434 -9.929 1.00 78.56 91 THR A O 1
ATOM 702 N N . LEU A 1 92 ? 8.444 7.124 -9.220 1.00 77.44 92 LEU A N 1
ATOM 703 C CA . LEU A 1 92 ? 7.419 8.152 -9.426 1.00 77.44 92 LEU A CA 1
ATOM 704 C C . LEU A 1 92 ? 7.409 8.625 -10.891 1.00 77.44 92 LEU A C 1
ATOM 706 O O . LEU A 1 92 ? 8.185 8.175 -11.738 1.00 77.44 92 LEU A O 1
ATOM 710 N N . GLN A 1 93 ? 6.490 9.533 -11.224 1.00 75.75 93 GLN A N 1
ATOM 711 C CA . GLN A 1 93 ? 6.201 9.909 -12.611 1.00 75.75 93 GLN A CA 1
ATOM 712 C C . GLN A 1 93 ? 7.430 10.427 -13.378 1.00 75.75 93 GLN A C 1
ATOM 714 O O . GLN A 1 93 ? 7.626 10.078 -14.544 1.00 75.75 93 GLN A O 1
ATOM 719 N N . MET A 1 94 ? 8.279 11.241 -12.747 1.00 69.06 94 MET A N 1
ATOM 720 C CA . MET A 1 94 ? 9.469 11.799 -13.400 1.00 69.06 94 MET A CA 1
ATOM 721 C C . MET A 1 94 ? 10.569 10.750 -13.590 1.00 69.06 94 MET A C 1
ATOM 723 O O . MET A 1 94 ? 11.215 10.724 -14.641 1.00 69.06 94 MET A O 1
ATOM 727 N N . GLU A 1 95 ? 10.754 9.859 -12.621 1.00 72.31 95 GLU A N 1
ATOM 728 C CA . GLU A 1 95 ? 11.682 8.735 -12.693 1.00 72.31 95 GLU A CA 1
ATOM 729 C C . GLU A 1 95 ? 11.263 7.761 -13.797 1.00 72.31 95 GLU A C 1
ATOM 731 O O . GLU A 1 95 ? 12.112 7.342 -14.584 1.00 72.31 95 GLU A O 1
ATOM 736 N N . ALA A 1 96 ? 9.963 7.488 -13.943 1.00 74.25 96 ALA A N 1
ATOM 737 C CA . ALA A 1 96 ? 9.441 6.637 -15.009 1.00 74.25 96 ALA A CA 1
ATOM 738 C C . ALA A 1 96 ? 9.742 7.245 -16.386 1.00 74.25 96 ALA A C 1
ATOM 740 O O . ALA A 1 96 ? 10.276 6.581 -17.279 1.00 74.25 96 ALA A O 1
ATOM 741 N N . VAL A 1 97 ? 9.491 8.548 -16.562 1.00 71.56 97 VAL A N 1
ATOM 742 C CA . VAL A 1 97 ? 9.835 9.278 -17.796 1.00 71.56 97 VAL A CA 1
ATOM 743 C C . VAL A 1 97 ? 11.336 9.194 -18.095 1.00 71.56 97 VAL A C 1
ATOM 745 O O . VAL A 1 97 ? 11.720 8.947 -19.244 1.00 71.56 97 VAL A O 1
ATOM 748 N N . TYR A 1 98 ? 12.189 9.366 -17.083 1.00 70.50 98 TYR A N 1
ATOM 749 C CA . TYR A 1 98 ? 13.638 9.293 -17.252 1.00 70.50 98 TYR A CA 1
ATOM 750 C C . TYR A 1 98 ? 14.103 7.880 -17.622 1.00 70.50 98 TYR A C 1
ATOM 752 O O . TYR A 1 98 ? 14.848 7.713 -18.592 1.00 70.50 98 TYR A O 1
ATOM 760 N N . PHE A 1 99 ? 13.608 6.862 -16.915 1.00 69.81 99 PHE A N 1
ATOM 761 C CA . PHE A 1 99 ? 13.914 5.457 -17.167 1.00 69.81 99 PHE A CA 1
ATOM 762 C C . PHE A 1 99 ? 13.540 5.053 -18.598 1.00 69.81 99 PHE A C 1
ATOM 764 O O . PHE A 1 99 ? 14.351 4.437 -19.294 1.00 69.81 99 PHE A O 1
ATOM 771 N N . ASN A 1 100 ? 12.366 5.476 -19.080 1.00 71.12 100 ASN A N 1
ATOM 772 C CA . ASN A 1 100 ? 11.954 5.275 -20.470 1.00 71.12 100 ASN A CA 1
ATOM 773 C C . ASN A 1 100 ? 12.932 5.913 -21.468 1.00 71.12 100 ASN A C 1
ATOM 775 O O . ASN A 1 100 ? 13.266 5.307 -22.482 1.00 71.12 100 ASN A O 1
ATOM 779 N N . SER A 1 101 ? 13.423 7.125 -21.192 1.00 67.62 101 SER A N 1
ATOM 780 C CA . SER A 1 101 ? 14.314 7.842 -22.116 1.00 67.62 101 SER A CA 1
ATOM 781 C C . SER A 1 101 ? 15.685 7.176 -22.295 1.00 67.62 101 SER A C 1
ATOM 783 O O . SER A 1 101 ? 16.274 7.275 -23.371 1.00 67.62 101 SER A O 1
ATOM 785 N N . MET A 1 102 ? 16.180 6.488 -21.259 1.00 65.12 102 MET A N 1
ATOM 786 C CA . MET A 1 102 ? 17.476 5.803 -21.276 1.00 65.12 102 MET A CA 1
ATOM 787 C C . MET A 1 102 ? 17.394 4.351 -21.740 1.00 65.12 102 MET A C 1
ATOM 789 O O . MET A 1 102 ? 18.251 3.914 -22.505 1.00 65.12 102 MET A O 1
ATOM 793 N N . ASN A 1 103 ? 16.395 3.602 -21.270 1.00 65.12 103 ASN A N 1
ATOM 794 C CA . ASN A 1 103 ? 16.327 2.152 -21.481 1.00 65.12 103 ASN A CA 1
ATOM 795 C C . ASN A 1 103 ? 15.420 1.761 -22.653 1.00 65.12 103 ASN A C 1
ATOM 797 O O . ASN A 1 103 ? 15.568 0.677 -23.210 1.00 65.12 103 ASN A O 1
ATOM 801 N N . TYR A 1 104 ? 14.517 2.657 -23.055 1.00 64.75 104 TYR A N 1
ATOM 802 C CA . TYR A 1 104 ? 13.527 2.432 -24.105 1.00 64.75 104 TYR A CA 1
ATOM 803 C C . TYR A 1 104 ? 13.620 3.483 -25.212 1.00 64.75 104 TYR A C 1
ATOM 805 O O . TYR A 1 104 ? 12.595 3.927 -25.721 1.00 64.75 104 TYR A O 1
ATOM 813 N N . ALA A 1 105 ? 14.833 3.889 -25.611 1.00 55.56 105 ALA A N 1
ATOM 814 C CA . ALA A 1 105 ? 15.024 4.731 -26.794 1.00 55.56 105 ALA A CA 1
ATOM 815 C C . ALA A 1 105 ? 14.472 3.985 -28.031 1.00 55.56 105 ALA A C 1
ATOM 817 O O . ALA A 1 105 ? 15.108 3.035 -28.497 1.00 55.56 105 ALA A O 1
ATOM 818 N N . PRO A 1 106 ? 13.287 4.341 -28.568 1.00 50.75 106 PRO A N 1
ATOM 819 C CA . PRO A 1 106 ? 12.711 3.585 -29.658 1.00 50.75 106 PRO A CA 1
ATOM 820 C C . PRO A 1 106 ? 13.387 4.063 -30.934 1.00 50.75 106 PRO A C 1
ATOM 822 O O . PRO A 1 106 ? 13.128 5.171 -31.401 1.00 50.75 106 PRO A O 1
ATOM 825 N N . ASP A 1 107 ? 14.218 3.210 -31.528 1.00 52.06 107 ASP A N 1
ATOM 826 C CA . ASP A 1 107 ? 14.815 3.469 -32.844 1.00 52.06 107 ASP A CA 1
ATOM 827 C C . ASP A 1 107 ? 13.723 3.709 -33.916 1.00 52.06 107 ASP A C 1
ATOM 829 O O . ASP A 1 107 ? 13.963 4.344 -34.938 1.00 52.06 107 ASP A O 1
ATOM 833 N N . PHE A 1 108 ? 12.477 3.278 -33.664 1.00 49.19 108 PHE A N 1
ATOM 834 C CA . PHE A 1 108 ? 11.338 3.482 -34.558 1.00 49.19 108 PHE A CA 1
ATOM 835 C C . PHE A 1 108 ? 9.999 3.612 -33.809 1.00 49.19 108 PHE A C 1
ATOM 837 O O . PHE A 1 108 ? 9.211 2.676 -33.784 1.00 49.19 108 PHE A O 1
ATOM 844 N N . GLY A 1 109 ? 9.700 4.784 -33.240 1.00 49.12 109 GLY A N 1
ATOM 845 C CA . GLY A 1 109 ? 8.317 5.285 -33.099 1.00 49.12 109 GLY A CA 1
ATOM 846 C C . GLY A 1 109 ? 7.268 4.415 -32.379 1.00 49.12 109 GLY A C 1
ATOM 847 O O . GLY A 1 109 ? 6.078 4.619 -32.613 1.00 49.12 109 GLY A O 1
ATOM 848 N N . THR A 1 110 ? 7.653 3.466 -31.523 1.00 51.19 110 THR A N 1
ATOM 849 C CA . THR A 1 110 ? 6.714 2.623 -30.765 1.00 51.19 110 THR A CA 1
ATOM 850 C C . THR A 1 110 ? 6.504 3.125 -29.336 1.00 51.19 110 THR A C 1
ATOM 852 O O . THR A 1 110 ? 7.447 3.463 -28.628 1.00 51.19 110 THR A O 1
ATOM 855 N N . TYR A 1 111 ? 5.233 3.149 -28.934 1.00 55.28 111 TYR A N 1
ATOM 856 C CA . TYR A 1 111 ? 4.632 3.824 -27.778 1.00 55.28 111 TYR A CA 1
ATOM 857 C C . TYR A 1 111 ? 4.775 3.102 -26.424 1.00 55.28 111 TYR A C 1
ATOM 859 O O . TYR A 1 111 ? 3.941 3.320 -25.549 1.00 55.28 111 TYR A O 1
ATOM 867 N N . PHE A 1 112 ? 5.767 2.227 -26.228 1.00 57.59 112 PHE A N 1
ATOM 868 C CA . PHE A 1 112 ? 5.924 1.595 -24.915 1.00 57.59 112 PHE A CA 1
ATOM 869 C C . PHE A 1 112 ? 6.534 2.606 -23.942 1.00 57.59 112 PHE A C 1
ATOM 871 O O . PHE A 1 112 ? 7.673 3.040 -24.117 1.00 57.59 112 PHE A O 1
ATOM 878 N N . ARG A 1 113 ? 5.733 3.031 -22.965 1.00 67.31 113 ARG A N 1
ATOM 879 C CA . ARG A 1 113 ? 6.149 3.877 -21.853 1.00 67.31 113 ARG A CA 1
ATOM 880 C C . ARG A 1 113 ? 5.729 3.194 -20.570 1.00 67.31 113 ARG A C 1
ATOM 882 O O . ARG A 1 113 ? 4.565 2.841 -20.428 1.00 67.31 113 ARG A O 1
ATOM 889 N N . LEU A 1 114 ? 6.679 3.050 -19.664 1.00 71.38 114 LEU A N 1
ATOM 890 C CA . LEU A 1 114 ? 6.399 2.749 -18.275 1.00 71.38 114 LEU A CA 1
ATOM 891 C C . LEU A 1 114 ? 5.852 4.017 -17.604 1.00 71.38 114 LEU A C 1
ATOM 893 O O . LEU A 1 114 ? 6.461 5.082 -17.705 1.00 71.38 114 LEU A O 1
ATOM 897 N N . ASP A 1 115 ? 4.708 3.907 -16.950 1.00 83.56 115 ASP A N 1
ATOM 898 C CA . ASP A 1 115 ? 4.171 4.893 -16.018 1.00 83.56 115 ASP A CA 1
ATOM 899 C C . ASP A 1 115 ? 4.829 4.776 -14.631 1.00 83.56 115 ASP A C 1
ATOM 901 O O . ASP A 1 115 ? 5.694 3.928 -14.407 1.00 83.56 115 ASP A O 1
ATOM 905 N N . ALA A 1 116 ? 4.436 5.653 -13.704 1.00 84.56 116 ALA A N 1
ATOM 906 C CA . ALA A 1 116 ? 4.810 5.541 -12.297 1.00 84.56 116 ALA A CA 1
ATOM 907 C C . ALA A 1 116 ? 4.250 4.258 -11.668 1.00 84.56 116 ALA A C 1
ATOM 909 O O . ALA A 1 116 ? 3.234 3.725 -12.122 1.00 84.56 116 ALA A O 1
ATOM 910 N N . ASP A 1 117 ? 4.887 3.809 -10.597 1.00 89.25 117 ASP A N 1
ATOM 911 C CA . ASP A 1 117 ? 4.352 2.746 -9.757 1.00 89.25 117 ASP A CA 1
ATOM 912 C C . ASP A 1 117 ? 3.142 3.225 -8.944 1.00 89.25 117 ASP A C 1
ATOM 914 O O . ASP A 1 117 ? 2.924 4.427 -8.756 1.00 89.25 117 ASP A O 1
ATOM 918 N N . LYS A 1 118 ? 2.347 2.265 -8.467 1.00 92.44 118 LYS A N 1
ATOM 919 C CA . LYS A 1 118 ? 1.137 2.492 -7.677 1.00 92.44 118 LYS A CA 1
ATOM 920 C C . LYS A 1 118 ? 1.117 1.626 -6.423 1.00 92.44 118 LYS A C 1
ATOM 922 O O . LYS A 1 118 ? 1.415 0.433 -6.481 1.00 92.44 118 LYS A O 1
ATOM 927 N N . LEU A 1 119 ? 0.680 2.227 -5.324 1.00 94.38 119 LEU A N 1
ATOM 928 C CA . LEU A 1 119 ? 0.198 1.544 -4.129 1.00 94.38 119 LEU A CA 1
ATOM 929 C C . LEU A 1 119 ? -1.333 1.543 -4.193 1.00 94.38 119 LEU A C 1
ATOM 931 O O . LEU A 1 119 ? -1.959 2.595 -4.095 1.00 94.38 119 LEU A O 1
ATOM 935 N N . ASP A 1 120 ? -1.923 0.378 -4.432 1.00 95.88 120 ASP A N 1
ATOM 936 C CA . ASP A 1 120 ? -3.356 0.205 -4.675 1.00 95.88 120 ASP A CA 1
ATOM 937 C C . ASP A 1 120 ? -4.049 -0.329 -3.416 1.00 95.88 120 ASP A C 1
ATOM 939 O O . ASP A 1 120 ? -3.848 -1.481 -3.020 1.00 95.88 120 ASP A O 1
ATOM 943 N N . PHE A 1 121 ? -4.886 0.519 -2.818 1.00 96.38 121 PHE A N 1
ATOM 944 C CA . PHE A 1 121 ? -5.703 0.223 -1.640 1.00 96.38 121 PHE A CA 1
ATOM 945 C C . PHE A 1 121 ? -7.179 0.016 -2.003 1.00 96.38 121 PHE A C 1
ATOM 947 O O . PHE A 1 121 ? -8.002 -0.225 -1.125 1.00 96.38 121 PHE A O 1
ATOM 954 N N . SER A 1 122 ? -7.545 0.065 -3.288 1.00 95.56 122 SER A N 1
ATOM 955 C CA . SER A 1 122 ? -8.939 -0.022 -3.754 1.00 95.56 122 SER A CA 1
ATOM 956 C C . SER A 1 122 ? -9.652 -1.328 -3.381 1.00 95.56 122 SER A C 1
ATOM 958 O O . SER A 1 122 ? -10.883 -1.401 -3.402 1.00 95.56 122 SER A O 1
ATOM 960 N N . ALA A 1 123 ? -8.895 -2.384 -3.071 1.00 95.62 123 ALA A N 1
ATOM 961 C CA . ALA A 1 123 ? -9.434 -3.671 -2.637 1.00 95.62 123 ALA A CA 1
ATOM 962 C C . ALA A 1 123 ? -9.526 -3.821 -1.111 1.00 95.62 123 ALA A C 1
ATOM 964 O O . ALA A 1 123 ? -9.959 -4.875 -0.645 1.00 95.62 123 ALA A O 1
ATOM 965 N N . MET A 1 124 ? -9.145 -2.793 -0.355 1.00 96.19 124 MET A N 1
ATOM 966 C CA . MET A 1 124 ? -9.293 -2.747 1.092 1.00 96.19 124 MET A CA 1
ATOM 967 C C . MET A 1 124 ? -10.537 -1.966 1.489 1.00 96.19 124 MET A C 1
ATOM 969 O O . MET A 1 124 ? -10.817 -0.906 0.936 1.00 96.19 124 MET A O 1
ATOM 973 N N . ASP A 1 125 ? -11.239 -2.466 2.499 1.00 97.38 125 ASP A N 1
ATOM 974 C CA . ASP A 1 125 ? -12.316 -1.734 3.143 1.00 97.38 125 ASP A CA 1
ATOM 975 C C . ASP A 1 125 ? -11.763 -0.763 4.192 1.00 97.38 125 ASP A C 1
ATOM 977 O O . ASP A 1 125 ? -11.204 -1.169 5.221 1.00 97.38 125 ASP A O 1
ATOM 981 N N . ALA A 1 126 ? -11.921 0.529 3.922 1.00 97.62 126 ALA A N 1
ATOM 982 C CA . ALA A 1 126 ? -11.420 1.598 4.765 1.00 97.62 126 ALA A CA 1
ATOM 983 C C . ALA A 1 126 ? -12.214 1.768 6.071 1.00 97.62 126 ALA A C 1
ATOM 985 O O . ALA A 1 126 ? -11.690 2.377 6.994 1.00 97.62 126 ALA A O 1
ATOM 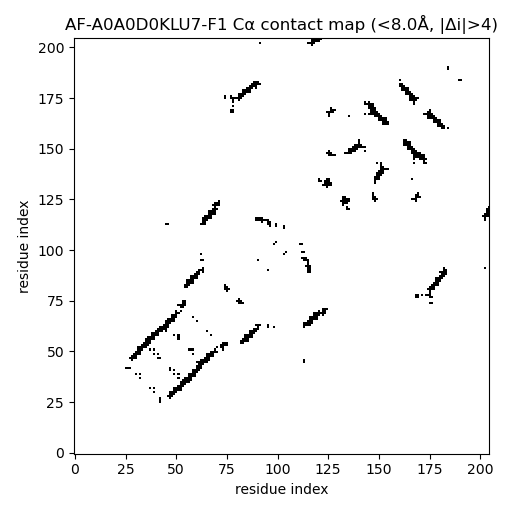986 N N . ASN A 1 127 ? -13.443 1.247 6.201 1.00 97.81 127 ASN A N 1
ATOM 987 C CA . ASN A 1 127 ? -14.225 1.401 7.434 1.00 97.81 127 ASN A CA 1
ATOM 988 C C . ASN A 1 127 ? -14.938 0.111 7.860 1.00 97.81 127 ASN A C 1
ATOM 990 O O . ASN A 1 127 ? -16.064 -0.185 7.479 1.00 97.81 127 ASN A O 1
ATOM 994 N N . LEU A 1 128 ? -14.327 -0.581 8.820 1.00 95.38 128 LEU A N 1
ATOM 995 C CA . LEU A 1 128 ? -14.787 -1.885 9.305 1.00 95.38 128 LEU A CA 1
ATOM 996 C C . LEU A 1 128 ? -16.121 -1.852 10.070 1.00 95.38 128 LEU A C 1
ATOM 998 O O . LEU A 1 128 ? -16.671 -2.901 10.409 1.00 95.38 128 LEU A O 1
ATOM 1002 N N . SER A 1 129 ? -16.642 -0.661 10.376 1.00 95.19 129 SER A N 1
ATOM 1003 C CA . SER A 1 129 ? -17.932 -0.485 11.049 1.00 95.19 129 SER A CA 1
ATOM 1004 C C . SER A 1 129 ? -19.109 -0.354 10.076 1.00 95.19 129 SER A C 1
ATOM 1006 O O . SER A 1 129 ? -20.258 -0.263 10.523 1.00 95.19 129 SER A O 1
ATOM 1008 N N . VAL A 1 130 ? -18.858 -0.320 8.764 1.00 96.69 130 VAL A N 1
ATOM 1009 C CA . VAL A 1 130 ? -19.884 -0.164 7.728 1.00 96.69 130 VAL A CA 1
ATOM 1010 C C . VAL A 1 130 ? -19.782 -1.316 6.728 1.00 96.69 130 VAL A C 1
ATOM 1012 O O . VAL A 1 130 ? -18.720 -1.631 6.217 1.00 96.69 130 VAL A O 1
ATOM 1015 N N . GLU A 1 131 ? -20.908 -1.967 6.421 1.00 94.19 131 GLU A N 1
ATOM 1016 C CA . GLU A 1 131 ? -20.906 -3.036 5.416 1.00 94.19 131 GLU A CA 1
ATOM 1017 C C . GLU A 1 131 ? -20.535 -2.494 4.025 1.00 94.19 131 GLU A C 1
ATOM 1019 O O . GLU A 1 131 ? -21.165 -1.561 3.520 1.00 94.19 131 GLU A O 1
ATOM 1024 N N . GLY A 1 132 ? -19.575 -3.141 3.364 1.00 95.19 132 GLY A N 1
ATOM 1025 C CA . GLY A 1 132 ? -19.199 -2.863 1.980 1.00 95.19 132 GLY A CA 1
ATOM 1026 C C . GLY A 1 132 ? -17.688 -2.757 1.810 1.00 95.19 132 GLY A C 1
ATOM 1027 O O . GLY A 1 132 ? -16.941 -3.335 2.579 1.00 95.19 132 GLY A O 1
ATOM 1028 N N . ASN A 1 133 ? -17.262 -2.035 0.776 1.00 96.06 133 ASN A N 1
ATOM 1029 C CA . ASN A 1 133 ? -15.881 -1.588 0.606 1.00 96.06 133 ASN A CA 1
ATOM 1030 C C . ASN A 1 133 ? -15.930 -0.060 0.511 1.00 96.06 133 ASN A C 1
ATOM 1032 O O . ASN A 1 133 ? -16.537 0.482 -0.421 1.00 96.06 133 ASN A O 1
ATOM 1036 N N . GLN A 1 134 ? -15.401 0.621 1.524 1.00 97.81 134 GLN A N 1
ATOM 1037 C CA . GLN A 1 134 ? -15.250 2.069 1.529 1.00 97.81 134 GLN A CA 1
ATOM 1038 C C . GLN A 1 134 ? -13.834 2.459 1.116 1.00 97.81 134 GLN A C 1
ATOM 1040 O O . GLN A 1 134 ? -12.868 1.815 1.500 1.00 97.81 134 GLN A O 1
ATOM 1045 N N . ALA A 1 135 ? -13.723 3.548 0.356 1.00 96.50 135 ALA A N 1
ATOM 1046 C CA . ALA A 1 135 ? -12.435 4.103 -0.036 1.00 96.50 135 ALA A CA 1
ATOM 1047 C C . ALA A 1 135 ? -11.801 4.892 1.116 1.00 96.50 135 ALA A C 1
ATOM 1049 O O . ALA A 1 135 ? -12.510 5.540 1.891 1.00 96.50 135 ALA A O 1
ATOM 1050 N N . PHE A 1 136 ? -10.471 4.886 1.173 1.00 97.12 136 PHE A N 1
ATOM 1051 C CA . PHE A 1 136 ? -9.718 5.736 2.087 1.00 97.12 136 PHE A CA 1
ATOM 1052 C C . PHE A 1 136 ? -9.793 7.215 1.683 1.00 97.12 136 PHE A C 1
ATOM 1054 O O . PHE A 1 136 ? -9.751 7.563 0.502 1.00 97.12 136 PHE A O 1
ATOM 1061 N N . GLU A 1 137 ? -9.842 8.095 2.678 1.00 96.12 137 GLU A N 1
ATOM 1062 C CA . GLU A 1 137 ? -9.630 9.532 2.549 1.00 96.12 137 GLU A CA 1
ATOM 1063 C C . GLU A 1 137 ? -8.168 9.848 2.884 1.00 96.12 137 GLU A C 1
ATOM 1065 O O . GLU A 1 137 ? -7.729 9.695 4.025 1.00 96.12 137 GLU A O 1
ATOM 1070 N N . PHE A 1 138 ? -7.396 10.293 1.888 1.00 93.94 138 PHE A N 1
ATOM 1071 C CA . PHE A 1 138 ? -6.014 10.701 2.120 1.00 93.94 138 PHE A CA 1
ATOM 1072 C C . PHE A 1 138 ? -5.964 12.080 2.787 1.00 93.94 138 PHE A C 1
ATOM 1074 O O . PHE A 1 138 ? -6.246 13.103 2.162 1.00 93.94 138 PHE A O 1
ATOM 1081 N N . ILE A 1 139 ? -5.572 12.114 4.059 1.00 93.44 139 ILE A N 1
ATOM 1082 C CA . ILE A 1 139 ? -5.495 13.331 4.881 1.00 93.44 139 ILE A CA 1
ATOM 1083 C C . ILE A 1 139 ? -4.086 13.941 4.913 1.00 93.44 139 ILE A C 1
ATOM 1085 O O . ILE A 1 139 ? -3.803 14.817 5.736 1.00 93.44 139 ILE A O 1
ATOM 1089 N N . PHE A 1 140 ? -3.211 13.530 3.991 1.00 89.56 140 PHE A N 1
ATOM 1090 C CA . PHE A 1 140 ? -1.824 13.986 3.886 1.00 89.56 140 PHE A CA 1
ATOM 1091 C C . PHE A 1 140 ? -1.057 13.761 5.196 1.00 89.56 140 PHE A C 1
ATOM 1093 O O . PHE A 1 140 ? -1.026 12.654 5.713 1.00 89.56 140 PHE A O 1
ATOM 1100 N N . PHE A 1 141 ? -0.430 14.806 5.731 1.00 88.69 141 PHE A N 1
ATOM 1101 C CA . PHE A 1 141 ? 0.411 14.755 6.925 1.00 88.69 141 PHE A CA 1
ATOM 1102 C C . PHE A 1 141 ? -0.359 14.997 8.228 1.00 88.69 141 PHE A C 1
ATOM 1104 O O . PHE A 1 141 ? 0.250 15.062 9.296 1.00 88.69 141 PHE A O 1
ATOM 1111 N N . ASN A 1 142 ? -1.678 15.204 8.152 1.00 92.12 142 ASN A N 1
ATOM 1112 C CA . ASN A 1 142 ? -2.481 15.478 9.338 1.00 92.12 142 ASN A CA 1
ATOM 1113 C C . ASN A 1 142 ? -2.514 14.252 10.264 1.00 92.12 142 ASN A C 1
ATOM 1115 O O . ASN A 1 142 ? -2.361 13.112 9.823 1.00 92.12 142 ASN A O 1
ATOM 1119 N N . GLU A 1 143 ? -2.703 14.499 11.558 1.00 95.06 143 GLU A N 1
ATOM 1120 C CA . GLU A 1 143 ? -3.008 13.444 12.527 1.00 95.06 143 GLU A CA 1
ATOM 1121 C C . GLU A 1 143 ? -4.398 12.856 12.244 1.00 95.06 143 GLU A C 1
ATOM 1123 O O . GLU A 1 143 ? -5.279 13.563 11.740 1.00 95.06 143 GLU A O 1
ATOM 1128 N N . PHE A 1 144 ? -4.599 11.583 12.598 1.00 97.25 144 PHE A N 1
ATOM 1129 C CA . PHE A 1 144 ? -5.919 10.961 12.542 1.00 97.25 144 PHE A CA 1
ATOM 1130 C C . PHE A 1 144 ? -6.924 11.743 13.392 1.00 97.25 144 PHE A C 1
ATOM 1132 O O . PHE A 1 144 ? -6.628 12.192 14.502 1.00 97.25 144 PHE A O 1
ATOM 1139 N N . THR A 1 145 ? -8.139 11.897 12.876 1.00 97.00 145 THR A N 1
ATOM 1140 C CA . THR A 1 145 ? -9.225 12.612 13.549 1.00 97.00 145 THR A CA 1
ATOM 1141 C C . THR A 1 145 ? -10.125 11.690 14.373 1.00 97.00 145 THR A C 1
ATOM 1143 O O . THR A 1 145 ? -11.065 12.172 15.013 1.00 97.00 145 THR A O 1
ATOM 1146 N N . GLY A 1 146 ? -9.831 10.384 14.393 1.00 96.88 146 GLY A N 1
ATOM 1147 C CA . GLY A 1 146 ? -10.669 9.350 15.007 1.00 96.88 146 GLY A CA 1
ATOM 1148 C C . GLY A 1 146 ? -11.860 8.981 14.124 1.00 96.88 146 GLY A C 1
ATOM 1149 O O . GLY A 1 146 ? -12.970 8.762 14.613 1.00 96.88 146 GLY A O 1
ATOM 1150 N N . LYS A 1 147 ? -11.662 9.010 12.802 1.00 97.38 147 LYS A N 1
ATOM 1151 C CA . LYS A 1 147 ? -12.641 8.546 11.823 1.00 97.38 147 LYS A CA 1
ATOM 1152 C C . LYS A 1 147 ? -12.040 7.384 11.058 1.00 97.38 147 LYS A C 1
ATOM 1154 O O . LYS A 1 147 ? -10.977 7.516 10.465 1.00 97.38 147 LYS A O 1
ATOM 1159 N N . ALA A 1 148 ? -12.787 6.289 11.007 1.00 98.00 148 ALA A N 1
ATOM 1160 C CA . ALA A 1 148 ? -12.434 5.169 10.159 1.00 98.00 148 ALA A CA 1
ATOM 1161 C C . ALA A 1 148 ? -12.393 5.613 8.689 1.00 98.00 148 ALA A C 1
ATOM 1163 O O . ALA A 1 148 ? -13.275 6.339 8.216 1.00 98.00 148 ALA A O 1
ATOM 1164 N N . GLY A 1 149 ? -11.383 5.131 7.986 1.00 97.62 149 GLY A N 1
ATOM 1165 C CA . GLY A 1 149 ? -11.116 5.366 6.580 1.00 97.62 149 GLY A CA 1
ATOM 1166 C C . GLY A 1 149 ? -10.109 6.466 6.300 1.00 97.62 149 GLY A C 1
ATOM 1167 O O . GLY A 1 149 ? -9.964 6.857 5.148 1.00 97.62 149 GLY A O 1
ATOM 1168 N N . GLU A 1 150 ? -9.392 6.963 7.302 1.00 97.75 150 GLU A N 1
ATOM 1169 C CA . GLU A 1 150 ? -8.335 7.948 7.088 1.00 97.75 150 GLU A CA 1
ATOM 1170 C C . GLU A 1 150 ? -7.020 7.260 6.701 1.00 97.75 150 GLU A C 1
ATOM 1172 O O . GLU A 1 150 ? -6.610 6.278 7.315 1.00 97.75 150 GLU A O 1
ATOM 1177 N N . LEU A 1 151 ? -6.341 7.792 5.684 1.00 96.94 151 LEU A N 1
ATOM 1178 C CA . LEU A 1 151 ? -4.996 7.396 5.263 1.00 96.94 151 LEU A CA 1
ATOM 1179 C C . LEU A 1 151 ? -4.082 8.617 5.373 1.00 96.94 151 LEU A C 1
ATOM 1181 O O . LEU A 1 151 ? -4.381 9.673 4.815 1.00 96.94 151 LEU A O 1
ATOM 1185 N N . ARG A 1 152 ? -2.960 8.493 6.076 1.00 93.19 152 ARG A N 1
ATOM 1186 C CA . ARG A 1 152 ? -2.001 9.584 6.283 1.00 93.19 152 ARG A CA 1
ATOM 1187 C C . ARG A 1 152 ? -0.592 9.171 5.904 1.00 93.19 152 ARG A C 1
ATOM 1189 O O . ARG A 1 152 ? -0.260 7.991 5.901 1.00 93.19 152 ARG A O 1
ATOM 1196 N N . LEU A 1 153 ? 0.238 10.165 5.626 1.00 90.00 153 LEU A N 1
ATOM 1197 C CA . LEU A 1 153 ? 1.676 10.022 5.494 1.00 90.00 153 LEU A CA 1
ATOM 1198 C C . LEU A 1 153 ? 2.337 10.517 6.781 1.00 90.00 153 LEU A C 1
ATOM 1200 O O . LEU A 1 153 ? 2.199 11.687 7.150 1.00 90.00 153 LEU A O 1
ATOM 1204 N N . ASP A 1 154 ? 3.040 9.623 7.463 1.00 87.19 154 ASP A N 1
ATOM 1205 C CA . ASP A 1 154 ? 3.776 9.957 8.670 1.00 87.19 154 ASP A CA 1
ATOM 1206 C C . ASP A 1 154 ? 5.071 10.713 8.347 1.00 87.19 154 ASP A C 1
ATOM 1208 O O . ASP A 1 154 ? 5.761 10.421 7.368 1.00 87.19 154 ASP A O 1
ATOM 1212 N N . THR A 1 155 ? 5.373 11.736 9.149 1.00 66.56 155 THR A N 1
ATOM 1213 C CA . THR A 1 155 ? 6.451 12.704 8.883 1.00 66.56 155 THR A CA 1
ATOM 1214 C C . THR A 1 155 ? 7.646 12.546 9.810 1.00 66.56 155 THR A C 1
ATOM 1216 O O . THR A 1 155 ? 8.390 13.513 9.998 1.00 66.56 155 THR A O 1
ATOM 1219 N N . ASP A 1 156 ? 7.845 11.379 10.422 1.00 65.81 156 ASP A N 1
ATOM 1220 C CA . ASP A 1 156 ? 9.060 11.120 11.192 1.00 65.81 156 ASP A CA 1
ATOM 1221 C C . ASP A 1 156 ? 10.273 11.091 10.245 1.00 65.81 156 ASP A C 1
ATOM 1223 O O . ASP A 1 156 ? 10.683 10.067 9.706 1.00 65.81 156 ASP A O 1
ATOM 1227 N N . TRP A 1 157 ? 10.847 12.276 10.014 1.00 53.12 157 TRP A N 1
ATOM 1228 C CA . TRP A 1 157 ? 12.032 12.496 9.193 1.00 53.12 157 TRP A CA 1
ATOM 1229 C C . TRP A 1 157 ? 13.271 11.898 9.870 1.00 53.12 157 TRP A C 1
ATOM 1231 O O . TRP A 1 157 ? 14.060 12.603 10.510 1.00 53.12 157 TRP A O 1
ATOM 1241 N N . ALA A 1 158 ? 13.471 10.593 9.714 1.00 49.34 158 ALA A N 1
ATOM 1242 C CA . ALA A 1 158 ? 14.790 9.991 9.846 1.00 49.34 158 ALA A CA 1
ATOM 1243 C C . ALA A 1 158 ? 15.661 10.367 8.629 1.00 49.34 158 ALA A C 1
ATOM 1245 O O . ALA A 1 158 ? 15.176 10.854 7.613 1.00 49.34 158 ALA A O 1
ATOM 1246 N N . ALA A 1 159 ? 16.980 10.212 8.746 1.00 52.78 159 ALA A N 1
ATOM 1247 C CA . ALA A 1 159 ? 17.973 10.748 7.806 1.00 52.78 159 ALA A CA 1
ATOM 1248 C C . ALA A 1 159 ? 17.955 10.149 6.377 1.00 52.78 159 ALA A C 1
ATOM 1250 O O . ALA A 1 159 ? 18.784 10.552 5.561 1.00 52.78 159 ALA A O 1
ATOM 1251 N N . ASP A 1 160 ? 17.018 9.251 6.072 1.00 56.38 160 ASP A N 1
ATOM 1252 C CA . ASP A 1 160 ? 16.827 8.591 4.779 1.00 56.38 160 ASP A CA 1
ATOM 1253 C C . ASP A 1 160 ? 15.378 8.808 4.301 1.00 56.38 160 ASP A C 1
ATOM 1255 O O . ASP A 1 160 ? 14.480 8.887 5.138 1.00 56.38 160 ASP A O 1
ATOM 1259 N N . PRO A 1 161 ? 15.111 8.947 2.986 1.00 68.50 161 PRO A N 1
ATOM 1260 C CA . PRO A 1 161 ? 13.778 9.261 2.473 1.00 68.50 161 PRO A CA 1
ATOM 1261 C C . PRO A 1 161 ? 12.884 8.007 2.440 1.00 68.50 161 PRO A C 1
ATOM 1263 O O . PRO A 1 161 ? 12.397 7.627 1.372 1.00 68.50 161 PRO A O 1
ATOM 1266 N N . SER A 1 162 ? 12.704 7.351 3.590 1.00 75.31 162 SER A N 1
ATOM 1267 C CA . SER A 1 162 ? 11.602 6.414 3.790 1.00 75.31 162 SER A CA 1
ATOM 1268 C C . SER A 1 162 ? 10.348 7.186 4.194 1.00 75.31 162 SER A C 1
ATOM 1270 O O . SER A 1 162 ? 10.397 8.222 4.861 1.00 75.31 162 SER A O 1
ATOM 1272 N N . PHE A 1 163 ? 9.217 6.708 3.703 1.00 82.25 163 PHE A N 1
ATOM 1273 C CA . PHE A 1 163 ? 7.905 7.303 3.873 1.00 82.25 163 PHE A CA 1
ATOM 1274 C C . PHE A 1 163 ? 6.973 6.238 4.415 1.00 82.25 163 PHE A C 1
ATOM 1276 O O . PHE A 1 163 ? 6.931 5.138 3.875 1.00 82.25 163 PHE A O 1
ATOM 1283 N N . THR A 1 164 ? 6.196 6.564 5.441 1.00 89.88 164 THR A N 1
ATOM 1284 C CA . THR A 1 164 ? 5.275 5.598 6.045 1.00 89.88 164 THR A CA 1
ATOM 1285 C C . THR A 1 164 ? 3.846 6.053 5.822 1.00 89.88 164 THR A C 1
ATOM 1287 O O . THR A 1 164 ? 3.408 7.047 6.397 1.00 89.88 164 THR A O 1
ATOM 1290 N N . LEU A 1 165 ? 3.104 5.327 4.987 1.00 94.00 165 LEU A N 1
ATOM 1291 C CA . LEU A 1 165 ? 1.651 5.443 4.939 1.00 94.00 165 LEU A CA 1
ATOM 1292 C C . LEU A 1 165 ? 1.049 4.678 6.109 1.00 94.00 165 LEU A C 1
ATOM 1294 O O . LEU A 1 165 ? 1.428 3.538 6.365 1.00 94.00 165 LEU A O 1
ATOM 1298 N N . GLN A 1 166 ? 0.088 5.294 6.781 1.00 96.12 166 GLN A N 1
ATOM 1299 C CA . GLN A 1 166 ? -0.658 4.699 7.880 1.00 96.12 166 GLN A CA 1
ATOM 1300 C C . GLN A 1 166 ? -2.149 4.856 7.615 1.00 96.12 166 GLN A C 1
ATOM 1302 O O . GLN A 1 166 ? -2.581 5.951 7.252 1.00 96.12 166 GLN A O 1
ATOM 1307 N N . GLY A 1 167 ? -2.936 3.804 7.829 1.00 97.06 167 GLY A N 1
ATOM 1308 C CA . GLY A 1 167 ? -4.395 3.886 7.732 1.00 97.06 167 GLY A CA 1
ATOM 1309 C C . GLY A 1 167 ? -5.093 3.534 9.038 1.00 97.06 167 GLY A C 1
ATOM 1310 O O . GLY A 1 167 ? -4.680 2.594 9.709 1.00 97.06 167 GLY A O 1
ATOM 1311 N N . ASP A 1 168 ? -6.154 4.269 9.364 1.00 98.06 168 ASP A N 1
ATOM 1312 C CA . ASP A 1 168 ? -7.085 3.999 10.466 1.00 98.06 168 ASP A CA 1
ATOM 1313 C C . ASP A 1 168 ? -8.392 3.458 9.866 1.00 98.06 168 ASP A C 1
ATOM 1315 O O . ASP A 1 168 ? -9.112 4.169 9.166 1.00 98.06 168 ASP A O 1
ATOM 1319 N N . ARG A 1 169 ? -8.687 2.181 10.095 1.00 97.69 169 ARG A N 1
ATOM 1320 C CA . ARG A 1 169 ? -9.864 1.451 9.598 1.00 97.69 169 ARG A CA 1
ATOM 1321 C C . ARG A 1 169 ? -10.919 1.218 10.678 1.00 97.69 169 ARG A C 1
ATOM 1323 O O . ARG A 1 169 ? -12.073 0.918 10.352 1.00 97.69 169 ARG A O 1
ATOM 1330 N N . THR A 1 170 ? -10.533 1.313 11.947 1.00 97.62 170 THR A N 1
ATOM 1331 C CA . THR A 1 170 ? -11.393 1.098 13.116 1.00 97.62 170 THR A CA 1
ATOM 1332 C C . THR A 1 170 ? -12.002 2.397 13.647 1.00 97.62 170 THR A C 1
ATOM 1334 O O . THR A 1 170 ? -13.066 2.371 14.271 1.00 97.62 170 THR A O 1
ATOM 1337 N N . GLY A 1 171 ? -11.398 3.540 13.327 1.00 97.62 171 GLY A N 1
ATOM 1338 C CA . GLY A 1 171 ? -11.801 4.877 13.742 1.00 97.62 171 GLY A CA 1
ATOM 1339 C C . GLY A 1 171 ? -11.384 5.231 15.163 1.00 97.62 171 GLY A C 1
ATOM 1340 O O . GLY A 1 171 ? -12.027 6.079 15.786 1.00 97.62 171 GLY A O 1
ATOM 1341 N N . ASP A 1 172 ? -10.363 4.575 15.710 1.00 97.06 172 ASP A N 1
ATOM 1342 C CA . ASP A 1 172 ? -9.865 4.845 17.059 1.00 97.06 172 ASP A CA 1
ATOM 1343 C C . ASP A 1 172 ? -8.758 5.919 17.096 1.00 97.06 172 ASP A C 1
ATOM 1345 O O . ASP A 1 172 ? -8.361 6.361 18.180 1.00 97.06 172 ASP A O 1
ATOM 1349 N N . GLY A 1 173 ? -8.326 6.409 15.927 1.00 96.56 173 GLY A N 1
ATOM 1350 C CA . GLY A 1 173 ? -7.260 7.394 15.781 1.00 96.56 173 GLY A CA 1
ATOM 1351 C C . GLY A 1 173 ? -5.851 6.805 15.893 1.00 96.56 173 GLY A C 1
ATOM 1352 O O . GLY A 1 173 ? -4.894 7.564 16.068 1.00 96.56 173 GLY A O 1
ATOM 1353 N N . ILE A 1 174 ? -5.713 5.481 15.824 1.00 96.25 174 ILE A N 1
ATOM 1354 C CA . ILE A 1 174 ? -4.449 4.745 15.832 1.00 96.25 174 ILE A CA 1
ATOM 1355 C C . ILE A 1 174 ? -4.278 4.069 14.463 1.00 96.25 174 ILE A C 1
ATOM 1357 O O . ILE A 1 174 ? -5.238 3.738 13.776 1.00 96.25 174 ILE A O 1
ATOM 1361 N N . ALA A 1 175 ? -3.029 3.912 14.019 1.00 96.94 175 ALA A N 1
ATOM 1362 C CA . ALA A 1 175 ? -2.750 3.198 12.779 1.00 96.94 175 ALA A CA 1
ATOM 1363 C C . ALA A 1 175 ? -3.108 1.709 12.923 1.00 96.94 175 ALA A C 1
ATOM 1365 O O . ALA A 1 175 ? -2.603 1.032 13.818 1.00 96.94 175 ALA A O 1
ATOM 1366 N N . ASP A 1 176 ? -3.900 1.201 11.985 1.00 97.69 176 ASP A N 1
ATOM 1367 C CA . ASP A 1 176 ? -4.265 -0.212 11.862 1.00 97.69 176 ASP A CA 1
ATOM 1368 C C . ASP A 1 176 ? -3.343 -0.981 10.911 1.00 97.69 176 ASP A C 1
ATOM 1370 O O . ASP A 1 176 ? -3.281 -2.210 10.937 1.00 97.69 176 ASP A O 1
ATOM 1374 N N . PHE A 1 177 ? -2.629 -0.263 10.049 1.00 97.56 177 PHE A N 1
ATOM 1375 C CA . PHE A 1 177 ? -1.592 -0.812 9.190 1.00 97.56 177 PHE A CA 1
ATOM 1376 C C . PHE A 1 177 ? -0.550 0.237 8.835 1.00 97.56 177 PHE A C 1
ATOM 1378 O O . PHE A 1 177 ? -0.824 1.440 8.877 1.00 97.56 177 PHE A O 1
ATOM 1385 N N . GLU A 1 178 ? 0.622 -0.235 8.407 1.00 96.50 178 GLU A N 1
ATOM 1386 C CA . GLU A 1 178 ? 1.650 0.617 7.818 1.00 96.50 178 GLU A CA 1
ATOM 1387 C C . GLU A 1 178 ? 2.152 0.066 6.485 1.00 96.50 178 GLU A C 1
ATOM 1389 O O . GLU A 1 178 ? 2.381 -1.137 6.325 1.00 96.50 178 GLU A O 1
ATOM 1394 N N . VAL A 1 179 ? 2.377 0.972 5.538 1.00 95.56 179 VAL A N 1
ATOM 1395 C CA . VAL A 1 179 ? 3.148 0.711 4.324 1.00 95.56 179 VAL A CA 1
ATOM 1396 C C . VAL A 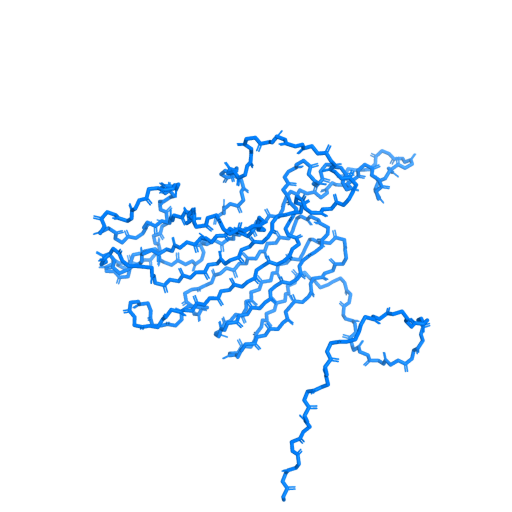1 179 ? 4.318 1.680 4.309 1.00 95.56 179 VAL A C 1
ATOM 1398 O O . VAL A 1 179 ? 4.155 2.867 4.030 1.00 95.56 179 VAL A O 1
ATOM 1401 N N . GLU A 1 180 ? 5.497 1.168 4.634 1.00 91.81 180 GLU A N 1
ATOM 1402 C CA . GLU A 1 180 ? 6.747 1.892 4.461 1.00 91.81 180 GLU A CA 1
ATOM 1403 C C . GLU A 1 180 ? 7.189 1.773 3.006 1.00 91.81 180 GLU A C 1
ATOM 1405 O O . GLU A 1 180 ? 7.158 0.691 2.420 1.00 91.81 180 GLU A O 1
ATOM 1410 N N . TYR A 1 181 ? 7.612 2.876 2.410 1.00 87.56 181 TYR A N 1
ATOM 1411 C CA . TYR A 1 181 ? 8.155 2.874 1.070 1.00 87.56 181 TYR A CA 1
ATOM 1412 C C . TYR A 1 181 ? 9.326 3.830 0.923 1.00 87.56 181 TYR A C 1
ATOM 1414 O O . TYR A 1 181 ? 9.386 4.900 1.527 1.00 87.56 181 TYR A O 1
ATOM 1422 N N . GLU A 1 182 ? 10.255 3.444 0.063 1.00 79.06 182 GLU A N 1
ATOM 1423 C CA . GLU A 1 182 ? 11.365 4.282 -0.354 1.00 79.06 182 GLU A CA 1
ATOM 1424 C C . GLU A 1 182 ? 11.120 4.767 -1.778 1.00 79.06 182 GLU A C 1
ATOM 1426 O O . GLU A 1 182 ? 10.788 3.992 -2.679 1.00 79.06 182 GLU A O 1
ATOM 1431 N N . ILE A 1 183 ? 11.343 6.058 -1.994 1.00 69.56 183 ILE A N 1
ATOM 1432 C CA . ILE A 1 183 ? 11.427 6.635 -3.336 1.00 69.56 183 ILE A CA 1
ATOM 1433 C C . ILE A 1 183 ? 12.896 6.853 -3.689 1.00 69.56 183 ILE A C 1
ATOM 1435 O O . ILE A 1 183 ? 13.716 7.197 -2.835 1.00 69.56 183 ILE A O 1
ATOM 1439 N N . TYR A 1 184 ? 13.236 6.671 -4.963 1.00 59.28 184 TYR A N 1
ATOM 1440 C CA . TYR A 1 184 ? 14.601 6.712 -5.504 1.00 59.28 184 TYR A CA 1
ATOM 1441 C C . TYR A 1 184 ? 15.293 8.106 -5.477 1.00 59.28 184 TYR A C 1
ATOM 1443 O O . TYR A 1 184 ? 16.055 8.450 -6.379 1.00 59.28 184 TYR A O 1
ATOM 1451 N N . PHE A 1 185 ? 15.146 8.901 -4.410 1.00 50.28 185 PHE A N 1
ATOM 1452 C CA . PHE A 1 185 ? 15.956 10.108 -4.160 1.00 50.28 185 PHE A CA 1
ATOM 1453 C C . PHE A 1 185 ? 17.435 9.807 -3.835 1.00 50.28 185 PHE A C 1
ATOM 1455 O O . PHE A 1 185 ? 18.256 10.723 -3.765 1.00 50.28 185 PHE A O 1
ATOM 1462 N N . THR A 1 186 ? 17.802 8.535 -3.662 1.00 45.19 186 THR A N 1
ATOM 1463 C CA . THR A 1 186 ? 19.174 8.070 -3.391 1.00 45.19 186 THR A CA 1
ATOM 1464 C C . THR A 1 186 ? 19.906 7.561 -4.634 1.00 45.19 186 THR A C 1
ATOM 1466 O O . THR A 1 186 ? 21.080 7.193 -4.548 1.00 45.19 186 THR A O 1
ATOM 1469 N N . ASN A 1 187 ? 19.271 7.575 -5.813 1.00 44.69 187 ASN A N 1
ATOM 1470 C CA . ASN A 1 187 ? 19.949 7.191 -7.043 1.00 44.69 187 ASN A CA 1
ATOM 1471 C C . ASN A 1 187 ? 21.018 8.253 -7.410 1.00 44.69 187 ASN A C 1
ATOM 1473 O O . ASN A 1 187 ? 20.669 9.408 -7.677 1.00 44.69 187 ASN A O 1
ATOM 1477 N N . PRO A 1 188 ? 22.321 7.903 -7.486 1.00 43.75 188 PRO A N 1
ATOM 1478 C CA . PRO A 1 188 ? 23.390 8.852 -7.812 1.00 43.75 188 PRO A CA 1
ATOM 1479 C C . PRO A 1 188 ? 23.242 9.521 -9.193 1.00 43.75 188 PRO A C 1
ATOM 1481 O O . PRO A 1 188 ? 23.952 10.492 -9.470 1.00 43.75 188 PRO A O 1
ATOM 1484 N N . PHE A 1 189 ? 22.328 9.043 -10.046 1.00 42.62 189 PHE A N 1
ATOM 1485 C CA . PHE A 1 189 ? 22.054 9.589 -11.375 1.00 42.62 189 PHE A CA 1
ATOM 1486 C C . PHE A 1 189 ? 20.991 10.705 -11.413 1.00 42.62 189 PHE A C 1
ATOM 1488 O O . PHE A 1 189 ? 20.922 11.411 -12.418 1.00 42.62 189 PHE A O 1
ATOM 1495 N N . VAL A 1 190 ? 20.228 10.947 -10.336 1.00 46.72 190 VAL A N 1
ATOM 1496 C CA . VAL A 1 190 ? 19.201 12.014 -10.282 1.00 46.72 190 VAL A CA 1
ATOM 1497 C C . VAL A 1 190 ? 19.488 12.972 -9.118 1.00 46.72 190 VAL A C 1
ATOM 1499 O O . VAL A 1 190 ? 18.781 13.053 -8.120 1.00 46.72 190 VAL A O 1
ATOM 1502 N N . ARG A 1 191 ? 20.587 13.729 -9.228 1.00 42.78 191 ARG A N 1
ATOM 1503 C CA . ARG A 1 191 ? 20.923 14.814 -8.289 1.00 42.78 191 ARG A CA 1
ATOM 1504 C C . ARG A 1 191 ? 20.020 16.034 -8.511 1.00 42.78 191 ARG A C 1
ATOM 1506 O O . ARG A 1 191 ? 20.425 16.976 -9.191 1.00 42.78 191 ARG A O 1
ATOM 1513 N N . THR A 1 192 ? 18.856 16.085 -7.871 1.00 43.09 192 THR A N 1
ATOM 1514 C CA . THR A 1 192 ? 18.122 17.350 -7.689 1.00 43.09 192 THR A CA 1
ATOM 1515 C C . THR A 1 192 ? 17.710 17.529 -6.234 1.00 43.09 192 THR A C 1
ATOM 1517 O O . THR A 1 192 ? 16.834 16.845 -5.726 1.00 43.09 192 THR A O 1
ATOM 1520 N N . LEU A 1 193 ? 18.374 18.480 -5.571 1.00 41.41 193 LEU A N 1
ATOM 1521 C CA . LEU A 1 193 ? 18.297 18.776 -4.133 1.00 41.41 193 LEU A CA 1
ATOM 1522 C C . LEU A 1 193 ? 16.960 19.357 -3.644 1.00 41.41 193 LEU A C 1
ATOM 1524 O O . LEU A 1 193 ? 16.847 19.655 -2.464 1.00 41.41 193 LEU A O 1
ATOM 1528 N N . TRP A 1 194 ? 15.974 19.556 -4.514 1.00 39.16 194 TRP A N 1
ATOM 1529 C CA . TRP A 1 194 ? 14.681 20.137 -4.164 1.00 39.16 194 TRP A CA 1
ATOM 1530 C C . TRP A 1 194 ? 13.639 19.637 -5.158 1.00 39.16 194 TRP A C 1
ATOM 1532 O O . TRP A 1 194 ? 13.658 20.036 -6.321 1.00 39.16 194 TRP A O 1
ATOM 1542 N N . SER A 1 195 ? 12.725 18.785 -4.709 1.00 42.81 195 SER A N 1
ATOM 1543 C CA . SER A 1 195 ? 11.498 18.495 -5.441 1.00 42.81 195 SER A CA 1
ATOM 1544 C C . SER A 1 195 ? 10.343 18.485 -4.431 1.00 42.81 195 SER A C 1
ATOM 1546 O O . SER A 1 195 ? 10.349 17.668 -3.512 1.00 42.81 195 SER A O 1
ATOM 1548 N N . PRO A 1 196 ? 9.374 19.414 -4.542 1.00 41.91 196 PRO A N 1
ATOM 1549 C CA . PRO A 1 196 ? 8.188 19.464 -3.684 1.00 41.91 196 PRO A CA 1
ATOM 1550 C C . PRO A 1 196 ? 7.172 18.340 -3.981 1.00 41.91 196 PRO A C 1
ATOM 1552 O O . PRO A 1 196 ? 6.034 18.422 -3.537 1.00 41.91 196 PRO A O 1
ATOM 1555 N N . PHE A 1 197 ? 7.558 17.306 -4.737 1.00 46.75 197 PHE A N 1
ATOM 1556 C CA . PHE A 1 197 ? 6.656 16.319 -5.343 1.00 46.75 197 PHE A CA 1
ATOM 1557 C C . PHE A 1 197 ? 6.695 14.942 -4.659 1.00 46.75 197 PHE A C 1
ATOM 1559 O O . PHE A 1 197 ? 6.283 13.945 -5.237 1.00 46.75 197 PHE A O 1
ATOM 1566 N N . ILE A 1 198 ? 7.161 14.898 -3.408 1.00 51.69 198 ILE A N 1
ATOM 1567 C CA . ILE A 1 198 ? 7.146 13.714 -2.526 1.00 51.69 198 ILE A CA 1
ATOM 1568 C C . ILE A 1 198 ? 5.716 13.172 -2.299 1.00 51.69 198 ILE A C 1
ATOM 1570 O O . ILE A 1 198 ? 5.534 12.021 -1.915 1.00 51.69 198 ILE A O 1
ATOM 1574 N N . THR A 1 199 ? 4.694 13.979 -2.583 1.00 53.94 199 THR A N 1
ATOM 1575 C CA . THR A 1 199 ? 3.280 13.638 -2.408 1.00 53.94 199 THR A CA 1
ATOM 1576 C C . THR A 1 199 ? 2.506 13.870 -3.700 1.00 53.94 199 THR A C 1
ATOM 1578 O O . THR A 1 199 ? 1.718 14.812 -3.792 1.00 53.94 199 THR A O 1
ATOM 1581 N N . GLU A 1 200 ? 2.732 13.070 -4.738 1.00 53.09 200 GLU A N 1
ATOM 1582 C CA . GLU A 1 200 ? 1.720 13.004 -5.791 1.00 53.09 200 GLU A CA 1
ATOM 1583 C C . GLU A 1 200 ? 0.605 12.056 -5.349 1.00 53.09 200 GLU A C 1
ATOM 1585 O O . GLU A 1 200 ? 0.827 10.863 -5.161 1.00 53.09 200 GLU A O 1
ATOM 1590 N N . GLU A 1 201 ? -0.619 12.586 -5.290 1.00 52.31 201 GLU A N 1
ATOM 1591 C CA . GLU A 1 201 ? -1.895 11.847 -5.287 1.00 52.31 201 GLU A CA 1
ATOM 1592 C C . GLU A 1 201 ? -1.946 10.735 -6.357 1.00 52.31 201 GLU A C 1
ATOM 1594 O O . GLU A 1 201 ? -2.800 9.861 -6.316 1.00 52.31 201 GLU A O 1
ATOM 1599 N N . ASN A 1 202 ? -1.008 10.737 -7.309 1.00 62.72 202 ASN A N 1
ATOM 1600 C CA . ASN A 1 202 ? -0.827 9.694 -8.299 1.00 62.72 202 ASN A CA 1
ATOM 1601 C C . ASN A 1 202 ? -0.134 8.428 -7.770 1.00 62.72 202 ASN A C 1
ATOM 1603 O O . ASN A 1 202 ? -0.129 7.463 -8.519 1.00 62.72 202 ASN A O 1
ATOM 1607 N N . LEU A 1 203 ? 0.474 8.372 -6.583 1.00 72.88 203 LEU A N 1
ATOM 1608 C CA . LEU A 1 203 ? 1.049 7.106 -6.091 1.00 72.88 203 LEU A CA 1
ATOM 1609 C C . LEU A 1 203 ? -0.033 6.168 -5.542 1.00 72.88 203 LEU A C 1
ATOM 1611 O O . LEU A 1 203 ? 0.063 4.955 -5.702 1.00 72.88 203 LEU A O 1
ATOM 1615 N N . ILE A 1 204 ? -1.061 6.732 -4.916 1.00 76.62 204 ILE A N 1
ATOM 1616 C CA . ILE A 1 204 ? -2.124 5.984 -4.243 1.00 76.62 204 ILE A CA 1
ATOM 1617 C C . ILE A 1 204 ? -3.260 5.749 -5.246 1.00 76.62 204 ILE A C 1
ATOM 1619 O O . ILE A 1 204 ? -3.656 6.673 -5.962 1.00 76.62 204 ILE A O 1
ATOM 1623 N N . LEU A 1 205 ? -3.754 4.513 -5.330 1.00 76.75 205 LEU A N 1
ATOM 1624 C CA . LEU A 1 205 ? -4.913 4.129 -6.142 1.00 76.75 205 LEU A CA 1
ATOM 1625 C C . LEU A 1 205 ? -6.029 3.527 -5.286 1.00 76.75 205 LEU A C 1
ATOM 1627 O O . LEU A 1 205 ? -5.713 2.726 -4.377 1.00 76.75 205 LEU A O 1
#